Protein AF-A0A959CCE3-F1 (afdb_monomer)

Secondary structure (DSSP, 8-state):
-HHHHHHHHHHTTTTT----EEE--SS--SS--TTTTSTTSEEEEEE-TTSSB-TT---STTEEEEEE-SSSSPEEEEPPTT----TT--GGGGG-TTS----TTEEEE-SHHHHHHHHHHHHHHHHHH-TT--HHHHHHHHHHHPBP-S-GGG-BTTBBTTTBT-B--HHHHHHHHHHHHHTSPPP---SS--TT--S-------PPPS-SEEEEEEEES-HHHHHHHHHHHHHHH---EEEEEEEETTEEEEEEEEEEESSHHHHHHHHHHHHHTT---EEEEGGG--

Mean predicted aligned error: 13.12 Å

Foldseek 3Di:
DLVVQVCQQQPNPLRLHDQAEDEQWFQQAQGGDPVLQRQSYAYEWEDEPQLHFANRGHFYLSHLFYAYAHHPHFDKDFDDPPPPADPPDDDQCSFPVVPDHPDPGIGTDGGSVVRGVVLVVLLVLLCVLPVQHGSVVLSVLQLVQADAGDDPVQDDPCQHRRGGNHYGDSVSSSVVSNVVRVVDADADDPPDPPPPLDDDDDDDDDDDPLAAKWKWQGKHQDVSVVRVVQVVCCVVQVFHWDWQWDDDSNGIIITITTHGHNDPVVNVVVNVVCVVVVTDIDMDRSNVRD

Nearest PDB structures (foldseek):
  1c9n-assembly1_A  TM=9.342E-01  e=6.299E-10  Lederbergia lenta
  4zoq-assembly5_M  TM=7.483E-01  e=1.576E-09  Bacillus licheniformis
  1v6c-assembly2_B  TM=6.953E-01  e=2.229E-07  Pseudoalteromonas sp. AS-11
  6i05-assembly1_A  TM=8.400E-01  e=2.573E-03  Pseudomonas aeruginosa
  2joq-assembly1_A  TM=4.104E-01  e=8.568E-01  Helicobacter pylori

Solvent-accessible surface area (backbone atoms only — not comparable to full-atom values): 15577 Å² total; per-residue (Å²): 109,69,67,58,52,50,45,38,30,49,51,27,73,82,51,32,14,37,78,44,75,30,39,14,39,65,76,48,35,78,53,48,41,80,70,13,59,36,86,74,32,44,7,17,15,22,20,16,75,81,49,35,83,23,83,35,29,14,18,22,86,54,31,35,29,15,26,62,17,32,63,88,45,70,34,81,36,81,43,59,96,82,63,86,56,45,88,92,43,64,79,74,44,20,40,23,94,85,68,62,88,78,55,93,56,44,27,64,39,45,51,10,70,42,8,32,59,55,52,50,52,43,52,51,49,25,36,72,54,22,76,82,58,29,26,65,55,52,52,49,39,47,37,76,36,20,43,82,59,66,60,76,87,59,40,60,98,67,36,15,42,68,36,9,26,10,35,63,36,59,68,54,26,31,53,51,27,39,60,55,40,76,70,48,83,68,62,56,75,70,92,63,81,60,88,74,75,78,76,88,84,87,83,84,89,74,88,77,73,55,56,41,14,16,20,35,56,49,31,27,69,53,69,69,58,49,54,56,49,42,53,53,49,28,71,72,68,74,40,60,68,46,76,45,81,48,74,57,89,87,39,64,32,40,35,38,24,43,41,80,28,89,38,68,67,58,15,45,58,50,33,55,54,41,44,73,71,73,41,68,62,44,68,35,59,32,55,79,70,104

Structure (mmCIF, N/CA/C/O backbone):
data_AF-A0A959CCE3-F1
#
_entry.id   AF-A0A959CCE3-F1
#
loop_
_atom_site.group_PDB
_atom_site.id
_atom_site.type_symbol
_atom_site.label_atom_id
_atom_site.label_alt_id
_atom_site.label_comp_id
_atom_site.label_asym_id
_atom_site.label_entity_id
_atom_site.label_seq_id
_atom_site.pdbx_PDB_ins_code
_atom_site.Cartn_x
_atom_site.Cartn_y
_atom_site.Cartn_z
_atom_site.occupancy
_atom_site.B_iso_or_equiv
_atom_site.auth_seq_id
_atom_site.auth_comp_id
_atom_site.auth_asym_id
_atom_site.auth_atom_id
_atom_site.pdbx_PDB_model_num
ATOM 1 N N . LYS A 1 1 ? -8.455 15.642 -15.447 1.00 71.44 1 LYS A N 1
ATOM 2 C CA . LYS A 1 1 ? -7.570 14.469 -15.192 1.00 71.44 1 LYS A CA 1
ATOM 3 C C . LYS A 1 1 ? -7.274 14.294 -13.699 1.00 71.44 1 LYS A C 1
ATOM 5 O O . LYS A 1 1 ? -7.605 13.235 -13.191 1.00 71.44 1 LYS A O 1
ATOM 10 N N . SER A 1 2 ? -6.758 15.312 -12.993 1.00 88.19 2 SER A N 1
ATOM 11 C CA . SER A 1 2 ? -6.541 15.269 -11.527 1.00 88.19 2 SER A CA 1
ATOM 12 C C . SER A 1 2 ? -7.803 14.886 -10.742 1.00 88.19 2 SER A C 1
ATOM 14 O O . SER A 1 2 ? -7.786 13.939 -9.971 1.00 88.19 2 SER A O 1
ATOM 16 N N . GLU A 1 3 ? -8.940 15.520 -11.042 1.00 90.56 3 GLU A N 1
ATOM 17 C CA . GLU A 1 3 ? -10.221 15.224 -10.377 1.00 90.56 3 GLU A CA 1
ATOM 18 C C . GLU A 1 3 ? -10.658 13.759 -10.504 1.00 90.56 3 GLU A C 1
ATOM 20 O O . GLU A 1 3 ? -11.236 13.199 -9.578 1.00 90.56 3 GLU A O 1
ATOM 25 N N . ALA A 1 4 ? -10.365 13.111 -11.637 1.00 95.00 4 ALA A N 1
ATOM 26 C CA . ALA A 1 4 ? -10.697 11.704 -11.831 1.00 95.00 4 ALA A CA 1
ATOM 27 C C . ALA A 1 4 ? -9.848 10.796 -10.928 1.00 95.00 4 ALA A C 1
ATOM 29 O O . ALA A 1 4 ? -10.385 9.839 -10.372 1.00 95.00 4 ALA A O 1
ATOM 30 N N . ILE A 1 5 ? -8.561 11.122 -10.752 1.00 95.75 5 ILE A N 1
ATOM 31 C CA . ILE A 1 5 ? -7.647 10.409 -9.850 1.00 95.75 5 ILE A CA 1
ATOM 32 C C . ILE A 1 5 ? -8.109 10.590 -8.405 1.00 95.75 5 ILE A C 1
ATOM 34 O O . ILE A 1 5 ? -8.353 9.591 -7.734 1.00 95.75 5 ILE A O 1
ATOM 38 N N . THR A 1 6 ? -8.334 11.829 -7.956 1.00 94.56 6 THR A N 1
ATOM 39 C CA . THR A 1 6 ? -8.849 12.105 -6.604 1.00 94.56 6 THR A CA 1
ATOM 40 C C . THR A 1 6 ? -10.176 11.401 -6.357 1.00 94.56 6 THR A C 1
ATOM 42 O O . THR A 1 6 ? -10.361 10.760 -5.324 1.00 94.56 6 THR A O 1
ATOM 45 N N . ARG A 1 7 ? -11.113 11.450 -7.311 1.00 95.19 7 ARG A N 1
ATOM 46 C CA . ARG A 1 7 ? -12.403 10.768 -7.170 1.00 95.19 7 ARG A CA 1
ATOM 47 C C . ARG A 1 7 ? -12.227 9.256 -7.048 1.00 95.19 7 ARG A C 1
ATOM 49 O O . ARG A 1 7 ? -12.846 8.655 -6.178 1.00 95.19 7 ARG A O 1
ATOM 56 N N . ALA A 1 8 ? -11.385 8.634 -7.870 1.00 96.94 8 ALA A N 1
ATOM 57 C CA . ALA A 1 8 ? -11.113 7.202 -7.761 1.00 96.94 8 ALA A CA 1
ATOM 58 C C . ALA A 1 8 ? -10.454 6.854 -6.413 1.00 96.94 8 ALA A C 1
ATOM 60 O O . ALA A 1 8 ? -10.907 5.932 -5.735 1.00 96.94 8 ALA A O 1
ATOM 61 N N . ALA A 1 9 ? -9.461 7.634 -5.983 1.00 95.50 9 ALA A N 1
ATOM 62 C CA . ALA A 1 9 ? -8.718 7.425 -4.743 1.00 95.50 9 ALA A CA 1
ATOM 63 C C . ALA A 1 9 ? -9.499 7.747 -3.457 1.00 95.50 9 ALA A C 1
ATOM 65 O O . ALA A 1 9 ? -9.079 7.330 -2.385 1.00 95.50 9 ALA A O 1
ATOM 66 N N . THR A 1 10 ? -10.637 8.445 -3.539 1.00 90.38 10 THR A N 1
ATOM 67 C CA . THR A 1 10 ? -11.449 8.811 -2.357 1.00 90.38 10 THR A CA 1
ATOM 68 C C . THR A 1 10 ? -12.859 8.228 -2.358 1.00 90.38 10 THR A C 1
ATOM 70 O O . THR A 1 10 ? -13.451 8.067 -1.296 1.00 90.38 10 THR A O 1
ATOM 73 N N . LYS A 1 11 ? -13.435 7.918 -3.526 1.00 91.81 11 LYS A N 1
ATOM 74 C CA . LYS A 1 11 ? -14.818 7.419 -3.654 1.00 91.81 11 LYS A CA 1
ATOM 75 C C . LYS A 1 11 ? -14.904 5.975 -4.139 1.00 91.81 11 LYS A C 1
ATOM 77 O O . LYS A 1 11 ? -15.925 5.331 -3.910 1.00 91.81 11 LYS A O 1
ATOM 82 N N . GLY A 1 12 ? -13.857 5.450 -4.780 1.00 92.06 12 GLY A N 1
ATOM 83 C CA . GLY A 1 12 ? -13.792 4.040 -5.175 1.00 92.06 12 GLY A CA 1
ATOM 84 C C . GLY A 1 12 ? -13.869 3.092 -3.973 1.00 92.06 12 GLY A C 1
ATOM 85 O O . GLY A 1 12 ? -13.723 3.528 -2.833 1.00 92.06 12 GLY A O 1
ATOM 86 N N . ARG A 1 13 ? -14.101 1.794 -4.210 1.00 94.00 13 ARG A N 1
ATOM 87 C CA . ARG A 1 13 ? -14.186 0.766 -3.147 1.00 94.00 13 ARG A CA 1
ATOM 88 C C . ARG A 1 13 ? -15.119 1.175 -1.987 1.00 94.00 13 ARG A C 1
ATOM 90 O O . ARG A 1 13 ? -14.710 1.153 -0.831 1.00 94.00 13 ARG A O 1
ATOM 97 N N . ASN A 1 14 ? -16.349 1.592 -2.298 1.00 92.06 14 ASN A N 1
ATOM 98 C CA . ASN A 1 14 ? -17.349 2.044 -1.314 1.00 92.06 14 ASN A CA 1
ATOM 99 C C . ASN A 1 14 ? -16.832 3.163 -0.386 1.00 92.06 14 ASN A C 1
ATOM 101 O O . ASN A 1 14 ? -17.043 3.132 0.822 1.00 92.06 14 ASN A O 1
ATOM 105 N N . GLY A 1 15 ? -16.099 4.137 -0.938 1.00 90.19 15 GLY A N 1
ATOM 106 C CA . GLY A 1 15 ? -15.516 5.243 -0.168 1.00 90.19 15 GLY A CA 1
ATOM 107 C C . GLY A 1 15 ? -14.162 4.949 0.489 1.00 90.19 15 GLY A C 1
ATOM 108 O O . GLY A 1 15 ? -13.565 5.865 1.047 1.00 90.19 15 GLY A O 1
ATOM 109 N N . LYS A 1 16 ? -13.629 3.721 0.389 1.00 91.19 16 LYS A N 1
ATOM 110 C CA . LYS A 1 16 ? -12.266 3.390 0.856 1.00 91.19 16 LYS A CA 1
ATOM 111 C C . LYS A 1 16 ? -11.174 3.922 -0.081 1.00 91.19 16 LYS A C 1
ATOM 113 O O . LYS A 1 16 ? -10.017 4.040 0.312 1.00 91.19 16 LYS A O 1
ATOM 118 N N . GLY A 1 17 ? -11.524 4.233 -1.324 1.00 97.25 17 GLY A N 1
ATOM 119 C CA . GLY A 1 17 ? -10.592 4.663 -2.357 1.00 97.25 17 GLY A CA 1
ATOM 120 C C . GLY A 1 17 ? -9.929 3.509 -3.103 1.00 97.25 17 GLY A C 1
ATOM 121 O O . GLY A 1 17 ? -9.536 2.498 -2.514 1.00 97.25 17 GLY A O 1
ATOM 122 N N . CYS A 1 18 ? -9.777 3.665 -4.418 1.00 98.06 18 CYS A N 1
ATOM 123 C CA . CYS A 1 18 ? -8.923 2.803 -5.229 1.00 98.06 18 CYS A CA 1
ATOM 124 C C . CYS A 1 18 ? -7.447 3.108 -4.949 1.00 98.06 18 CYS A C 1
ATOM 126 O O . CYS A 1 18 ? -7.054 4.271 -4.901 1.00 98.06 18 CYS A O 1
ATOM 128 N N . VAL A 1 19 ? -6.623 2.068 -4.817 1.00 98.50 19 VAL A N 1
ATOM 129 C CA . VAL A 1 19 ? -5.163 2.215 -4.758 1.00 98.50 19 VAL A CA 1
ATOM 130 C C . VAL A 1 19 ? -4.656 2.485 -6.174 1.00 98.50 19 VAL A C 1
ATOM 132 O O . VAL A 1 19 ? -4.915 1.693 -7.079 1.00 98.50 19 VAL A O 1
ATOM 135 N N . ILE A 1 20 ? -3.968 3.609 -6.376 1.00 98.38 20 ILE A N 1
ATOM 136 C CA . ILE A 1 20 ? -3.498 4.052 -7.694 1.00 98.38 20 ILE A CA 1
ATOM 137 C C . ILE A 1 20 ? -1.982 4.194 -7.649 1.00 98.38 20 ILE A C 1
ATOM 139 O O . ILE A 1 20 ? -1.441 4.870 -6.774 1.00 98.38 20 ILE A O 1
ATOM 143 N N . LEU A 1 21 ? -1.303 3.572 -8.609 1.00 98.50 21 LEU A N 1
ATOM 144 C CA . LEU A 1 21 ? 0.148 3.589 -8.725 1.00 98.50 21 LEU A CA 1
ATOM 145 C C . LEU A 1 21 ? 0.549 4.139 -10.090 1.00 98.50 21 LEU A C 1
ATOM 147 O O . LEU A 1 21 ? -0.082 3.815 -11.096 1.00 98.50 21 LEU A O 1
ATOM 151 N N . PHE A 1 22 ? 1.619 4.927 -10.124 1.00 98.25 22 PHE A N 1
ATOM 152 C CA . PHE A 1 22 ? 2.273 5.335 -11.365 1.00 98.25 22 PHE A CA 1
ATOM 153 C C . PHE A 1 22 ? 3.787 5.230 -11.218 1.00 98.25 22 PHE A C 1
ATOM 155 O O . PHE A 1 22 ? 4.355 5.603 -10.192 1.00 98.25 22 PHE A O 1
ATOM 162 N N . ALA A 1 23 ? 4.433 4.759 -12.282 1.00 98.25 23 ALA A N 1
ATOM 163 C CA . ALA A 1 23 ? 5.880 4.808 -12.437 1.00 98.25 23 ALA A CA 1
ATOM 164 C C . ALA A 1 23 ? 6.364 6.265 -12.412 1.00 98.25 23 ALA A C 1
ATOM 166 O O . ALA A 1 23 ? 5.656 7.134 -12.918 1.00 98.25 23 ALA A O 1
ATOM 167 N N . THR A 1 24 ? 7.544 6.551 -11.860 1.00 98.19 24 THR A N 1
ATOM 168 C CA . THR A 1 24 ? 8.060 7.932 -11.768 1.00 98.19 24 THR A CA 1
ATOM 169 C C . THR A 1 24 ? 8.561 8.477 -13.109 1.00 98.19 24 THR A C 1
ATOM 171 O O . THR A 1 24 ? 8.330 9.652 -13.403 1.00 98.19 24 THR A O 1
ATOM 174 N N . GLY A 1 25 ? 9.168 7.631 -13.946 1.00 97.56 25 GLY A N 1
ATOM 175 C CA . GLY A 1 25 ? 9.793 7.991 -15.229 1.00 97.56 25 GLY A CA 1
ATOM 176 C C . GLY A 1 25 ? 11.141 7.284 -15.424 1.00 97.56 25 GLY A C 1
ATOM 177 O O . GLY A 1 25 ? 11.639 6.669 -14.480 1.00 97.56 25 GLY A O 1
ATOM 178 N N . ASN A 1 26 ? 11.702 7.322 -16.638 1.00 96.62 26 ASN A N 1
ATOM 179 C CA . ASN A 1 26 ? 12.914 6.567 -17.011 1.00 96.62 26 ASN A CA 1
ATOM 180 C C . ASN A 1 26 ? 14.013 7.456 -17.636 1.00 96.62 26 ASN A C 1
ATOM 182 O O . ASN A 1 26 ? 14.793 6.975 -18.456 1.00 96.62 26 ASN A O 1
ATOM 186 N N . ASP A 1 27 ? 14.052 8.737 -17.272 1.00 97.19 27 ASP A N 1
ATOM 187 C CA . ASP A 1 27 ? 14.873 9.770 -17.913 1.00 97.19 27 ASP A CA 1
ATOM 188 C C . ASP A 1 27 ? 15.963 10.348 -16.984 1.00 97.19 27 ASP A C 1
ATOM 190 O O . ASP A 1 27 ? 16.637 11.306 -17.349 1.00 97.19 27 ASP A O 1
ATOM 194 N N . ASP A 1 28 ? 16.132 9.794 -15.774 1.00 96.69 28 ASP A N 1
ATOM 195 C CA . ASP A 1 28 ? 17.029 10.303 -14.713 1.00 96.69 28 ASP A CA 1
ATOM 196 C C . ASP A 1 28 ? 16.755 11.763 -14.288 1.00 96.69 28 ASP A C 1
ATOM 198 O O . ASP A 1 28 ? 17.619 12.459 -13.744 1.00 96.69 28 ASP A O 1
ATOM 202 N N . PHE A 1 29 ? 15.533 12.251 -14.513 1.00 97.56 29 PHE A N 1
ATOM 203 C CA . PHE A 1 29 ? 15.154 13.609 -14.128 1.00 97.56 29 PHE A CA 1
ATOM 204 C C . PHE A 1 29 ? 14.927 13.747 -12.624 1.00 97.56 29 PHE A C 1
ATOM 206 O O . PHE A 1 29 ? 14.520 12.808 -11.938 1.00 97.56 29 PHE A O 1
ATOM 213 N N . ASP A 1 30 ? 15.133 14.960 -12.117 1.00 96.38 30 ASP A N 1
ATOM 214 C CA . ASP A 1 30 ? 14.862 15.370 -10.737 1.00 96.38 30 ASP A CA 1
ATOM 215 C C . ASP A 1 30 ? 13.396 15.760 -10.476 1.00 96.38 30 ASP A C 1
ATOM 217 O O . ASP A 1 30 ? 13.069 16.337 -9.437 1.00 96.38 30 ASP A O 1
ATOM 221 N N . PHE A 1 31 ? 12.508 15.385 -11.400 1.00 95.06 31 PHE A N 1
ATOM 222 C CA . PHE A 1 31 ? 11.063 15.471 -11.265 1.00 95.06 31 PHE A CA 1
ATOM 223 C C . PHE A 1 31 ? 10.378 14.207 -11.798 1.00 95.06 31 PHE A C 1
ATOM 225 O O . PHE A 1 31 ? 10.841 13.540 -12.729 1.00 95.06 31 PHE A O 1
ATOM 232 N N . VAL A 1 32 ? 9.216 13.894 -11.227 1.00 96.44 32 VAL A N 1
ATOM 233 C CA . VAL A 1 32 ? 8.365 12.781 -11.669 1.00 96.44 32 VAL A CA 1
ATOM 234 C C . VAL A 1 32 ? 7.332 13.259 -12.694 1.00 96.44 32 VAL A C 1
ATOM 236 O O . VAL A 1 32 ? 7.015 14.447 -12.776 1.00 96.44 32 VAL A O 1
ATOM 239 N N . ASN A 1 33 ? 6.765 12.343 -13.479 1.00 93.19 33 ASN A N 1
ATOM 240 C CA . ASN A 1 33 ? 5.694 12.709 -14.411 1.00 93.19 33 ASN A CA 1
ATOM 241 C C . ASN A 1 33 ? 4.419 13.192 -13.690 1.00 93.19 33 ASN A C 1
ATOM 243 O O . ASN A 1 33 ? 4.159 12.862 -12.533 1.00 93.19 33 ASN A O 1
ATOM 247 N N . PHE A 1 34 ? 3.572 13.912 -14.430 1.00 93.06 34 PHE A N 1
ATOM 248 C CA . PHE A 1 34 ? 2.346 14.531 -13.916 1.00 93.06 34 PHE A CA 1
ATOM 249 C C . PHE A 1 34 ? 1.409 13.571 -13.158 1.00 93.06 34 PHE A C 1
ATOM 251 O O . PHE A 1 34 ? 0.761 13.988 -12.201 1.00 93.06 34 PHE A O 1
ATOM 258 N N . TYR A 1 35 ? 1.316 12.299 -13.560 1.00 95.38 35 TYR A N 1
ATOM 259 C CA . TYR A 1 35 ? 0.445 11.336 -12.880 1.00 95.38 35 TYR A CA 1
ATOM 260 C C . TYR A 1 35 ? 1.047 10.866 -11.554 1.00 95.38 35 TYR A C 1
ATOM 262 O O . TYR A 1 35 ? 0.341 10.809 -10.550 1.00 95.38 35 TYR A O 1
ATOM 270 N N . ALA A 1 36 ? 2.352 10.584 -11.537 1.00 96.44 36 ALA A N 1
ATOM 271 C CA . ALA A 1 36 ? 3.084 10.227 -10.324 1.00 96.44 36 ALA A CA 1
ATOM 272 C C . ALA A 1 36 ? 3.164 11.388 -9.317 1.00 96.44 36 ALA A C 1
ATOM 274 O O . ALA A 1 36 ? 3.224 11.145 -8.117 1.00 96.44 36 ALA A O 1
ATOM 275 N N . ALA A 1 37 ? 3.107 12.640 -9.783 1.00 96.44 37 ALA A N 1
ATOM 276 C CA . ALA A 1 37 ? 3.136 13.817 -8.916 1.00 96.44 37 ALA A CA 1
ATOM 277 C C . ALA A 1 37 ? 1.848 14.034 -8.097 1.00 96.44 37 ALA A C 1
ATOM 279 O O . ALA A 1 37 ? 1.807 14.877 -7.200 1.00 96.44 37 ALA A O 1
ATOM 280 N N . HIS A 1 38 ? 0.774 13.305 -8.406 1.00 96.94 38 HIS A N 1
ATOM 281 C CA . HIS A 1 38 ? -0.508 13.473 -7.737 1.00 96.94 38 HIS A CA 1
ATOM 282 C C . HIS A 1 38 ? -0.464 12.941 -6.286 1.00 96.94 38 HIS A C 1
ATOM 284 O O . HIS A 1 38 ? -0.035 11.808 -6.068 1.00 96.94 38 HIS A O 1
ATOM 290 N N . PRO A 1 39 ? -0.962 13.682 -5.276 1.00 94.62 39 PRO A N 1
ATOM 291 C CA . PRO A 1 39 ? -0.824 13.301 -3.862 1.00 94.62 39 PRO A CA 1
ATOM 292 C C . PRO A 1 39 ? -1.493 11.963 -3.511 1.00 94.62 39 PRO A C 1
ATOM 294 O O . PRO A 1 39 ? -0.964 11.199 -2.699 1.00 94.62 39 PRO A O 1
ATOM 297 N N . ASP A 1 40 ? -2.612 11.647 -4.166 1.00 95.94 40 ASP A N 1
ATOM 298 C CA . ASP A 1 40 ? -3.345 10.386 -3.980 1.00 95.94 40 ASP A CA 1
ATOM 299 C C . ASP A 1 40 ? -2.718 9.173 -4.704 1.00 95.94 40 ASP A C 1
ATOM 301 O O . ASP A 1 40 ? -3.229 8.059 -4.609 1.00 95.94 40 ASP A O 1
ATOM 305 N N . VAL A 1 41 ? -1.622 9.370 -5.445 1.00 97.88 41 VAL A N 1
ATOM 306 C CA . VAL A 1 41 ? -0.930 8.310 -6.191 1.00 97.88 41 VAL A CA 1
ATOM 307 C C . VAL A 1 41 ? 0.281 7.809 -5.410 1.00 97.88 41 VAL A C 1
ATOM 309 O O . VAL A 1 41 ? 0.986 8.566 -4.738 1.00 97.88 41 VAL A O 1
ATOM 312 N N . ILE A 1 42 ? 0.540 6.508 -5.491 1.00 98.75 42 ILE A N 1
ATOM 313 C CA . ILE A 1 42 ? 1.794 5.900 -5.051 1.00 98.75 42 ILE A CA 1
ATOM 314 C C . ILE A 1 42 ? 2.773 5.998 -6.224 1.00 98.75 42 ILE A C 1
ATOM 316 O O . ILE A 1 42 ? 2.676 5.236 -7.188 1.00 98.75 42 ILE A O 1
ATOM 320 N N . ALA A 1 43 ? 3.688 6.965 -6.165 1.00 98.62 43 ALA A N 1
ATOM 321 C CA . ALA A 1 43 ? 4.749 7.104 -7.155 1.00 98.62 43 ALA A CA 1
ATOM 322 C C . ALA A 1 43 ? 5.832 6.045 -6.910 1.00 98.62 43 ALA A C 1
ATOM 324 O O . ALA A 1 43 ? 6.438 6.017 -5.834 1.00 98.62 43 ALA A O 1
ATOM 325 N N . VAL A 1 44 ? 6.060 5.181 -7.899 1.00 98.81 44 VAL A N 1
ATOM 326 C CA . VAL A 1 44 ? 6.974 4.039 -7.798 1.00 98.81 44 VAL A CA 1
ATOM 327 C C . VAL A 1 44 ? 8.227 4.285 -8.633 1.00 98.81 44 VAL A C 1
ATOM 329 O O . VAL A 1 44 ? 8.154 4.369 -9.862 1.00 98.81 44 VAL A O 1
ATOM 332 N N . GLY A 1 45 ? 9.372 4.393 -7.960 1.00 98.38 45 GLY A N 1
ATOM 333 C CA . GLY A 1 45 ? 10.687 4.417 -8.604 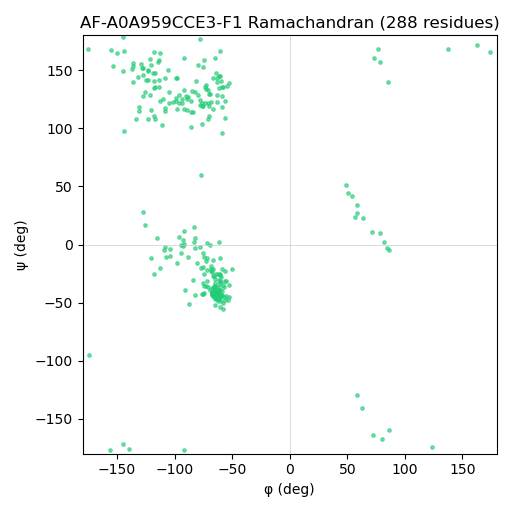1.00 98.38 45 GLY A CA 1
ATOM 334 C C . GLY A 1 45 ? 11.312 3.022 -8.713 1.00 98.38 45 GLY A C 1
ATOM 335 O O . GLY A 1 45 ? 10.710 2.020 -8.314 1.00 98.38 45 GLY A O 1
ATOM 336 N N . ALA A 1 46 ? 12.538 2.959 -9.231 1.00 98.00 46 ALA A N 1
ATOM 337 C CA . ALA A 1 46 ? 13.259 1.709 -9.460 1.00 98.00 46 ALA A CA 1
ATOM 338 C C . ALA A 1 46 ? 14.555 1.615 -8.644 1.00 98.00 46 ALA A C 1
ATOM 340 O O . ALA A 1 46 ? 15.315 2.579 -8.537 1.00 98.00 46 ALA A O 1
ATOM 341 N N . SER A 1 47 ? 14.827 0.419 -8.123 1.00 97.19 47 SER A N 1
ATOM 342 C CA . SER A 1 47 ? 16.139 0.022 -7.604 1.00 97.19 47 SER A CA 1
ATOM 343 C C . SER A 1 47 ? 16.731 -1.097 -8.457 1.00 97.19 47 SER A C 1
ATOM 345 O O . SER A 1 47 ? 16.007 -1.833 -9.132 1.00 97.19 47 SER A O 1
ATOM 347 N N . THR A 1 48 ? 18.050 -1.234 -8.423 1.00 94.94 48 THR A N 1
ATOM 348 C CA . THR A 1 48 ? 18.762 -2.371 -9.017 1.00 94.94 48 THR A CA 1
ATOM 349 C C . THR A 1 48 ? 18.655 -3.608 -8.117 1.00 94.94 48 THR A C 1
ATOM 351 O O . THR A 1 48 ? 18.096 -3.539 -7.016 1.00 94.94 48 THR A O 1
ATOM 354 N N . SER A 1 49 ? 19.207 -4.744 -8.554 1.00 91.31 49 SER A N 1
ATOM 355 C CA . SER A 1 49 ? 19.247 -5.961 -7.732 1.00 91.31 49 SER A CA 1
ATOM 356 C C . SER A 1 49 ? 20.289 -5.902 -6.604 1.00 91.31 49 SER A C 1
ATOM 358 O O . SER A 1 49 ? 20.244 -6.703 -5.677 1.00 91.31 49 SER A O 1
ATOM 360 N N . GLN A 1 50 ? 21.168 -4.897 -6.637 1.00 92.81 50 GLN A N 1
ATOM 361 C CA . GLN A 1 50 ? 22.139 -4.573 -5.588 1.00 92.81 50 GLN A CA 1
ATOM 362 C C . GLN A 1 50 ? 21.624 -3.559 -4.560 1.00 92.81 50 GLN A C 1
ATOM 364 O O . GLN A 1 50 ? 22.416 -3.028 -3.786 1.00 92.81 50 GLN A O 1
ATOM 369 N N . ASP A 1 51 ? 20.325 -3.247 -4.557 1.00 94.44 51 ASP A N 1
ATOM 370 C CA . ASP A 1 51 ? 19.757 -2.222 -3.673 1.00 94.44 51 ASP A CA 1
ATOM 371 C C . ASP A 1 51 ? 20.382 -0.832 -3.866 1.00 94.44 51 ASP A C 1
ATOM 373 O O . ASP A 1 51 ? 20.497 -0.026 -2.941 1.00 94.44 51 ASP A O 1
ATOM 377 N N . THR A 1 52 ? 20.751 -0.525 -5.110 1.00 94.88 52 THR A N 1
ATOM 378 C CA . THR A 1 52 ? 21.257 0.790 -5.507 1.00 94.88 52 THR A CA 1
ATOM 379 C C . THR A 1 52 ? 20.283 1.502 -6.437 1.00 94.88 52 THR A C 1
ATOM 381 O O . THR A 1 52 ? 19.337 0.916 -6.973 1.00 94.88 52 THR A O 1
ATOM 384 N N . TYR A 1 53 ? 20.492 2.805 -6.607 1.00 95.81 53 TYR A N 1
ATOM 385 C CA . TYR A 1 53 ? 19.717 3.633 -7.520 1.00 95.81 53 TYR A CA 1
ATOM 386 C C . TYR A 1 53 ? 19.810 3.116 -8.958 1.00 95.81 53 TYR A C 1
ATOM 388 O O . TYR A 1 53 ? 20.904 2.949 -9.498 1.00 95.81 53 TYR A O 1
ATOM 396 N N . ALA A 1 54 ? 18.658 2.904 -9.595 1.00 96.12 54 ALA A N 1
ATOM 397 C CA . ALA A 1 54 ? 18.615 2.635 -11.022 1.00 96.12 54 ALA A CA 1
ATOM 398 C C . ALA A 1 54 ? 18.855 3.945 -11.786 1.00 96.12 54 ALA A C 1
ATOM 400 O O . ALA A 1 54 ? 18.069 4.880 -11.659 1.00 96.12 54 ALA A O 1
ATOM 401 N N . SER A 1 55 ? 19.915 4.001 -12.597 1.00 95.19 55 SER A N 1
ATOM 402 C CA . SER A 1 55 ? 20.404 5.231 -13.246 1.00 95.19 55 SER A CA 1
ATOM 403 C C . SER A 1 55 ? 19.419 5.919 -14.193 1.00 95.19 55 SER A C 1
ATOM 405 O O . SER A 1 55 ? 19.678 7.038 -14.604 1.00 95.19 55 SER A O 1
ATOM 407 N N . TYR A 1 56 ? 18.316 5.264 -14.552 1.00 95.31 56 TYR A N 1
ATOM 408 C CA . TYR A 1 56 ? 17.244 5.837 -15.363 1.00 95.31 56 TYR A CA 1
ATOM 409 C C . TYR A 1 56 ? 16.060 6.343 -14.524 1.00 95.31 56 TYR A C 1
ATOM 411 O O . TYR A 1 56 ? 15.209 7.048 -15.047 1.00 95.31 56 TYR A O 1
ATOM 419 N N . SER A 1 57 ? 15.923 5.956 -13.253 1.00 97.81 57 SER A N 1
ATOM 420 C CA . SER A 1 57 ? 14.704 6.222 -12.479 1.00 97.81 57 SER A CA 1
ATOM 421 C C . SER A 1 57 ? 14.547 7.713 -12.207 1.00 97.81 57 SER A C 1
ATOM 423 O O . SER A 1 57 ? 15.383 8.288 -11.528 1.00 97.81 57 SER A O 1
ATOM 425 N N . ASN A 1 58 ? 13.439 8.337 -12.607 1.00 98.38 58 ASN A N 1
ATOM 426 C CA . ASN A 1 58 ? 13.187 9.713 -12.167 1.00 98.38 58 ASN A CA 1
ATOM 427 C C . ASN A 1 58 ? 13.075 9.775 -10.633 1.00 98.38 58 ASN A C 1
ATOM 429 O O . ASN A 1 58 ? 12.532 8.857 -10.000 1.00 98.38 58 ASN A O 1
ATOM 433 N N . ARG A 1 59 ? 13.563 10.875 -10.056 1.00 97.62 59 ARG A N 1
ATOM 434 C CA . ARG A 1 59 ? 13.667 11.142 -8.613 1.00 97.62 59 ARG A CA 1
ATOM 435 C C . ARG A 1 59 ? 12.891 12.405 -8.235 1.00 97.62 59 ARG A C 1
ATOM 437 O O . ARG A 1 59 ? 12.592 13.231 -9.087 1.00 97.62 59 ARG A O 1
ATOM 444 N N . GLY A 1 60 ? 12.537 12.551 -6.962 1.00 96.62 60 GLY A N 1
ATOM 445 C CA . GLY A 1 60 ? 11.772 13.699 -6.469 1.00 96.62 60 GLY A CA 1
ATOM 446 C C . GLY A 1 60 ? 11.130 13.450 -5.108 1.00 96.62 60 GLY A C 1
ATOM 447 O O . GLY A 1 60 ? 11.128 12.331 -4.592 1.00 96.62 60 GLY A O 1
ATOM 448 N N . ARG A 1 61 ? 10.552 14.495 -4.510 1.00 96.81 61 ARG A N 1
ATOM 449 C CA . ARG A 1 61 ? 9.862 14.385 -3.208 1.00 96.81 61 ARG A CA 1
ATOM 450 C C . ARG A 1 61 ? 8.595 13.525 -3.283 1.00 96.81 61 ARG A C 1
ATOM 452 O O . ARG A 1 61 ? 8.120 13.026 -2.271 1.00 96.81 61 ARG A O 1
ATOM 459 N N . GLU A 1 62 ? 8.041 13.369 -4.480 1.00 97.75 62 GLU A N 1
ATOM 460 C CA . GLU A 1 62 ? 6.805 12.640 -4.741 1.00 97.75 62 GLU A CA 1
ATOM 461 C C . GLU A 1 62 ? 7.007 11.119 -4.717 1.00 97.75 62 GLU A C 1
ATOM 463 O O . GLU A 1 62 ? 6.037 10.392 -4.505 1.00 97.75 62 GLU A O 1
ATOM 468 N N . VAL A 1 63 ? 8.247 10.629 -4.885 1.00 98.50 63 VAL A N 1
ATOM 469 C CA . VAL A 1 63 ? 8.574 9.192 -4.863 1.00 98.50 63 VAL A CA 1
ATOM 470 C C . VAL A 1 63 ? 8.150 8.593 -3.522 1.00 98.50 63 VAL A C 1
ATOM 472 O O . VAL A 1 63 ? 8.642 8.994 -2.469 1.00 98.50 63 VAL A O 1
ATOM 475 N N . ALA A 1 64 ? 7.230 7.628 -3.543 1.00 98.56 64 ALA A N 1
ATOM 476 C CA . ALA A 1 64 ? 6.715 7.008 -2.327 1.00 98.56 64 ALA A CA 1
ATOM 477 C C . ALA A 1 64 ? 7.590 5.826 -1.898 1.00 98.56 64 ALA A C 1
ATOM 479 O O . ALA A 1 64 ? 8.027 5.761 -0.755 1.00 98.56 64 ALA A O 1
ATOM 480 N N . VAL A 1 65 ? 7.866 4.907 -2.816 1.00 98.81 65 VAL A N 1
ATOM 481 C CA . VAL A 1 65 ? 8.713 3.728 -2.598 1.00 98.81 65 VAL A CA 1
ATOM 482 C C . VAL A 1 65 ? 9.397 3.360 -3.909 1.00 98.81 65 VAL A C 1
ATOM 484 O O . VAL A 1 65 ? 8.971 3.786 -4.987 1.00 98.81 65 VAL A O 1
ATOM 487 N N . VAL A 1 66 ? 10.428 2.529 -3.826 1.00 98.62 66 VAL A N 1
ATOM 488 C CA . VAL A 1 66 ? 11.021 1.869 -4.992 1.00 98.62 66 VAL A CA 1
ATOM 489 C C . VAL A 1 66 ? 10.795 0.365 -4.939 1.00 98.62 66 VAL A C 1
ATOM 491 O O . VAL A 1 66 ? 10.544 -0.210 -3.879 1.00 98.62 66 VAL A O 1
ATOM 494 N N . ALA A 1 67 ? 10.881 -0.288 -6.090 1.00 98.12 67 ALA A N 1
ATOM 495 C CA . ALA A 1 67 ? 10.936 -1.742 -6.167 1.00 98.12 67 ALA A CA 1
ATOM 496 C C . ALA A 1 67 ? 12.004 -2.186 -7.177 1.00 98.12 67 ALA A C 1
ATOM 498 O O . ALA A 1 67 ? 12.320 -1.410 -8.090 1.00 98.12 67 ALA A O 1
ATOM 499 N N . PRO A 1 68 ? 12.534 -3.416 -7.042 1.00 96.12 68 PRO A N 1
ATOM 500 C CA . PRO A 1 68 ? 13.514 -3.953 -7.977 1.00 96.12 68 PRO A CA 1
ATOM 501 C C . PRO A 1 68 ? 13.046 -3.874 -9.434 1.00 96.12 68 PRO A C 1
ATOM 503 O O . PRO A 1 68 ? 11.885 -4.127 -9.747 1.00 96.12 68 PRO A O 1
ATOM 506 N N . SER A 1 69 ? 13.970 -3.512 -10.314 1.00 95.19 69 SER A N 1
ATOM 507 C CA . SER A 1 69 ? 13.817 -3.445 -11.768 1.00 95.19 69 SER A CA 1
ATOM 508 C C . SER A 1 69 ? 15.146 -3.851 -12.416 1.00 95.19 69 SER A C 1
ATOM 510 O O . SER A 1 69 ? 16.062 -4.314 -11.738 1.00 95.19 69 SER A O 1
ATOM 512 N N . ASN A 1 70 ? 15.273 -3.689 -13.733 1.00 89.88 70 ASN A N 1
ATOM 513 C CA . ASN A 1 70 ? 16.534 -3.907 -14.423 1.00 89.88 70 ASN A CA 1
ATOM 514 C C . ASN A 1 70 ? 17.619 -2.913 -13.972 1.00 89.88 70 ASN A C 1
ATOM 51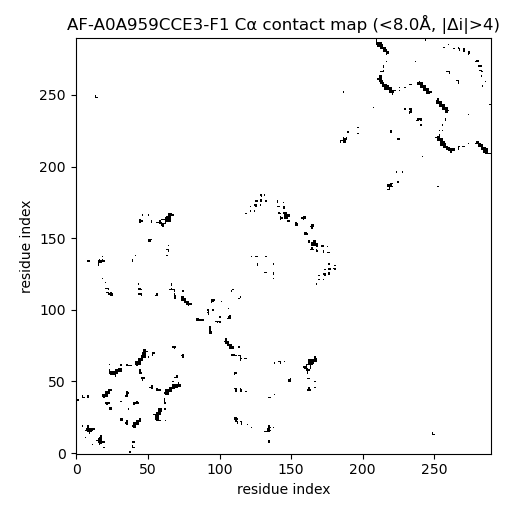6 O O . ASN A 1 70 ? 17.354 -1.740 -13.709 1.00 89.88 70 ASN A O 1
ATOM 520 N N . GLY A 1 71 ? 18.863 -3.364 -13.984 1.00 85.69 71 GLY A N 1
ATOM 521 C CA . GLY A 1 71 ? 20.037 -2.538 -13.733 1.00 85.69 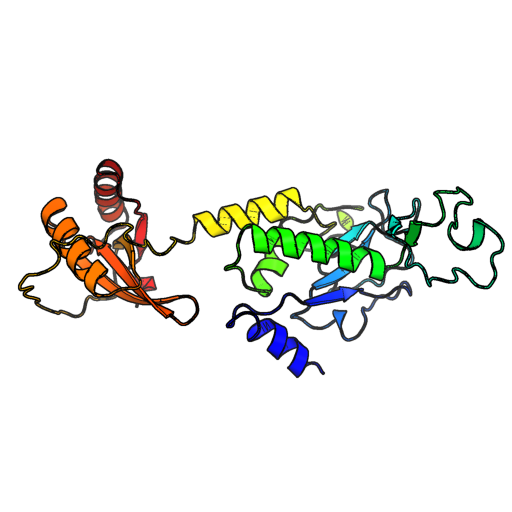71 GLY A CA 1
ATOM 522 C C . GLY A 1 71 ? 21.271 -3.381 -13.977 1.00 85.69 71 GLY A C 1
ATOM 523 O O . GLY A 1 71 ? 21.676 -3.568 -15.119 1.00 85.69 71 GLY A O 1
ATOM 524 N N . ASP A 1 72 ? 21.796 -3.948 -12.901 1.00 82.56 72 ASP A N 1
ATOM 525 C CA . ASP A 1 72 ? 22.832 -4.973 -12.933 1.00 82.56 72 ASP A CA 1
ATOM 526 C C . ASP A 1 72 ? 22.280 -6.346 -13.355 1.00 82.56 72 ASP A C 1
ATOM 528 O O . ASP A 1 72 ? 22.865 -6.998 -14.216 1.00 82.56 72 ASP A O 1
ATOM 532 N N . TRP A 1 73 ? 21.114 -6.740 -12.832 1.00 83.38 73 TRP A N 1
ATOM 533 C CA . TRP A 1 73 ? 20.368 -7.917 -13.283 1.00 83.38 73 TRP A CA 1
ATOM 534 C C . TRP A 1 73 ? 18.984 -7.529 -13.823 1.00 83.38 73 TRP A C 1
ATOM 536 O O . TRP A 1 73 ? 18.397 -6.543 -13.370 1.00 83.38 73 TRP A O 1
ATOM 546 N N . PRO A 1 74 ? 18.448 -8.257 -14.818 1.00 79.50 74 PRO A N 1
ATOM 547 C CA . PRO A 1 74 ? 17.113 -8.015 -15.358 1.00 79.50 74 PRO A CA 1
ATOM 548 C C . PRO A 1 74 ? 16.014 -8.608 -14.463 1.00 79.50 74 PRO A C 1
ATOM 550 O O . PRO A 1 74 ? 16.219 -9.622 -13.798 1.00 79.50 74 PRO A O 1
ATOM 553 N N . ILE A 1 75 ? 14.802 -8.046 -14.537 1.00 86.75 75 ILE A N 1
ATOM 554 C CA . ILE A 1 75 ? 13.591 -8.759 -14.114 1.00 86.75 75 ILE A CA 1
ATOM 555 C C . ILE A 1 75 ? 13.110 -9.625 -15.278 1.00 86.75 75 ILE A C 1
ATOM 557 O O . ILE A 1 75 ? 13.002 -9.160 -16.417 1.00 86.75 75 ILE A O 1
ATOM 561 N N . LEU A 1 76 ? 12.805 -10.886 -14.983 1.00 87.38 76 LEU A N 1
ATOM 562 C CA . LEU A 1 76 ? 12.192 -11.809 -15.931 1.00 87.38 76 LEU A CA 1
ATOM 563 C C . LEU A 1 76 ? 10.674 -11.695 -15.841 1.00 87.38 76 LEU A C 1
ATOM 565 O O . LEU A 1 76 ? 10.094 -11.849 -14.769 1.00 87.38 76 LEU A O 1
ATOM 569 N N . ALA A 1 77 ? 10.033 -11.441 -16.976 1.00 88.62 77 ALA A N 1
ATOM 570 C CA . ALA A 1 77 ? 8.584 -11.373 -17.082 1.00 88.62 77 ALA A CA 1
ATOM 571 C C . ALA A 1 77 ? 8.078 -12.365 -18.126 1.00 88.62 77 ALA A C 1
ATOM 573 O O . ALA A 1 77 ? 8.767 -12.656 -19.108 1.00 88.62 77 ALA A O 1
ATOM 574 N N . ALA A 1 78 ? 6.855 -12.857 -17.925 1.00 90.00 78 ALA A N 1
ATOM 575 C CA . ALA A 1 78 ? 6.158 -13.626 -18.943 1.00 90.00 78 ALA A CA 1
ATOM 576 C C . ALA A 1 78 ? 6.012 -12.783 -20.218 1.00 90.00 78 ALA A C 1
ATOM 578 O O . ALA A 1 78 ? 5.670 -11.597 -20.174 1.00 90.00 78 ALA A O 1
ATOM 579 N N . ARG A 1 79 ? 6.289 -13.404 -21.360 1.00 88.62 79 ARG A N 1
ATOM 580 C CA . ARG A 1 79 ? 6.181 -12.789 -22.676 1.00 88.62 79 ARG A CA 1
ATOM 581 C C . ARG A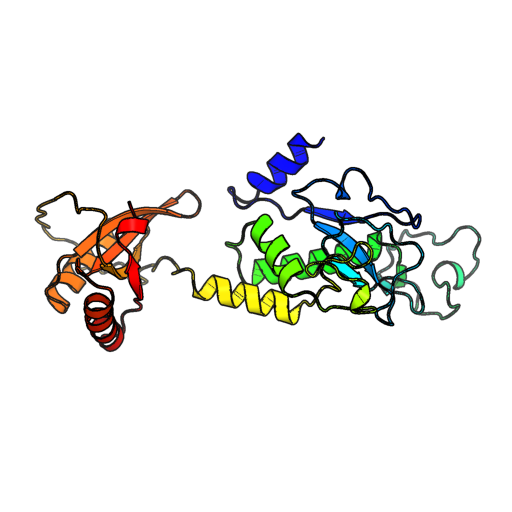 1 79 ? 4.792 -13.063 -23.244 1.00 88.62 79 ARG A C 1
ATOM 583 O O . ARG A 1 79 ? 4.321 -14.198 -23.230 1.00 88.62 79 ARG A O 1
ATOM 590 N N . ALA A 1 80 ? 4.148 -12.028 -23.774 1.00 87.94 80 ALA A N 1
ATOM 591 C CA . ALA A 1 80 ? 2.927 -12.211 -24.548 1.00 87.94 80 ALA A CA 1
ATOM 592 C C . ALA A 1 80 ? 3.243 -12.952 -25.856 1.00 87.94 80 ALA A C 1
ATOM 594 O O . ALA A 1 80 ? 4.280 -12.708 -26.473 1.00 87.94 80 ALA A O 1
ATOM 595 N N . SER A 1 81 ? 2.348 -13.829 -26.314 1.00 88.06 81 SER A N 1
ATOM 596 C CA . SER A 1 81 ? 2.579 -14.626 -27.530 1.00 88.06 81 SER A CA 1
ATOM 597 C C . SER A 1 81 ? 2.803 -13.769 -28.783 1.00 88.06 81 SER A C 1
ATOM 599 O O . SER A 1 81 ? 3.522 -14.190 -29.685 1.00 88.06 81 SER A O 1
ATOM 601 N N . TRP A 1 82 ? 2.237 -12.560 -28.806 1.00 88.00 82 TRP A N 1
ATOM 602 C CA . TRP A 1 82 ? 2.366 -11.576 -29.884 1.00 88.00 82 TRP A CA 1
ATOM 603 C C . TRP A 1 82 ? 3.517 -10.573 -29.694 1.00 88.00 82 TRP A C 1
ATOM 605 O O . TRP A 1 82 ? 3.639 -9.643 -30.483 1.00 88.00 82 TRP A O 1
ATOM 615 N N . ASP A 1 83 ? 4.338 -10.696 -28.645 1.00 87.44 83 ASP A N 1
ATOM 616 C CA . ASP A 1 83 ? 5.462 -9.780 -28.442 1.00 87.44 83 ASP A CA 1
ATOM 617 C C . ASP A 1 83 ? 6.553 -10.044 -29.479 1.00 87.44 83 ASP A C 1
ATOM 619 O O . ASP A 1 83 ? 7.267 -11.052 -29.427 1.00 87.44 83 ASP A O 1
ATOM 623 N N . GLU A 1 84 ? 6.692 -9.122 -30.422 1.00 84.69 84 GLU A N 1
ATOM 624 C CA . GLU A 1 84 ? 7.682 -9.235 -31.478 1.00 84.69 84 GLU A CA 1
ATOM 625 C C . GLU A 1 84 ? 9.113 -9.092 -30.955 1.00 84.69 84 GLU A C 1
ATOM 627 O O . GLU A 1 84 ? 10.007 -9.581 -31.628 1.00 84.69 84 GLU A O 1
ATOM 632 N N . GLY A 1 85 ? 9.353 -8.533 -29.764 1.00 82.44 85 GLY A N 1
ATOM 633 C CA . GLY A 1 85 ? 10.688 -8.293 -29.205 1.00 82.44 85 GLY A CA 1
ATOM 634 C C . GLY A 1 85 ? 11.364 -7.031 -29.757 1.00 82.44 85 GLY A C 1
ATOM 635 O O . GLY A 1 85 ? 10.729 -6.188 -30.387 1.00 82.44 85 GLY A O 1
ATOM 636 N N . ILE A 1 86 ? 12.663 -6.870 -29.505 1.00 81.44 86 ILE A N 1
ATOM 637 C CA . ILE A 1 86 ? 13.425 -5.666 -29.862 1.00 81.44 86 ILE A CA 1
ATOM 638 C C . ILE A 1 86 ? 13.769 -5.661 -31.359 1.00 81.44 86 ILE A C 1
ATOM 640 O O . ILE A 1 86 ? 14.451 -6.550 -31.855 1.00 81.44 86 ILE A O 1
ATOM 644 N N . SER A 1 87 ? 13.308 -4.651 -32.102 1.00 82.19 87 SER A N 1
ATOM 645 C CA . SER A 1 87 ? 13.357 -4.653 -33.576 1.00 82.19 87 SER A CA 1
ATOM 646 C C . SER A 1 87 ? 14.765 -4.663 -34.183 1.00 82.19 87 SER A C 1
ATOM 648 O O . SER A 1 87 ? 14.929 -5.145 -35.300 1.00 82.19 87 SER A O 1
ATOM 650 N N . TRP A 1 88 ? 15.773 -4.160 -33.468 1.00 80.88 88 TRP A N 1
ATOM 651 C CA . TRP A 1 88 ? 17.170 -4.121 -33.919 1.00 80.88 88 TRP A CA 1
ATOM 652 C C . TRP A 1 88 ? 18.017 -5.313 -33.441 1.00 80.88 88 TRP A C 1
ATOM 654 O O . TRP A 1 88 ? 19.199 -5.389 -33.769 1.00 80.88 88 TRP A O 1
ATOM 664 N N . GLU A 1 89 ? 17.440 -6.243 -32.680 1.00 81.00 89 GLU A N 1
ATOM 665 C CA . GLU A 1 89 ? 18.094 -7.482 -32.247 1.00 81.00 89 GLU A CA 1
ATOM 666 C C . GLU A 1 89 ? 17.543 -8.679 -33.043 1.00 81.00 89 GLU A C 1
ATOM 668 O O . GLU A 1 89 ? 16.395 -8.684 -33.494 1.00 81.00 89 GLU A O 1
ATOM 673 N N . THR A 1 90 ? 18.366 -9.710 -33.254 1.00 79.75 90 THR A N 1
ATOM 674 C CA . THR A 1 90 ? 18.004 -10.893 -34.057 1.00 79.75 90 THR A CA 1
ATOM 675 C C . THR A 1 90 ? 18.088 -12.183 -33.240 1.00 79.75 90 THR A C 1
ATOM 677 O O . THR A 1 90 ? 18.815 -12.268 -32.251 1.00 79.75 90 THR A O 1
ATOM 680 N N . GLY A 1 91 ? 17.325 -13.204 -33.645 1.00 79.00 91 GLY A N 1
ATOM 681 C CA . GLY A 1 91 ? 17.316 -14.512 -32.983 1.00 79.00 91 GLY A CA 1
ATOM 682 C C . GLY A 1 91 ? 16.833 -14.451 -31.530 1.00 79.00 91 GLY A C 1
ATOM 683 O O . GLY A 1 91 ? 15.903 -13.713 -31.209 1.00 79.00 91 GLY A O 1
ATOM 684 N N . VAL A 1 92 ? 17.469 -15.229 -30.648 1.00 71.81 92 VAL A N 1
ATOM 685 C CA . VAL A 1 92 ? 17.140 -15.265 -29.209 1.00 71.81 92 VAL A CA 1
ATOM 686 C C . VAL A 1 92 ? 17.423 -13.933 -28.511 1.00 71.81 92 VAL A C 1
ATOM 688 O O . VAL A 1 92 ? 16.701 -13.560 -27.590 1.00 71.81 92 VAL A O 1
ATOM 691 N N . TYR A 1 93 ? 18.412 -13.167 -28.989 1.00 74.44 93 TYR A N 1
ATOM 692 C CA . TYR A 1 93 ? 18.800 -11.886 -28.393 1.00 74.44 93 TYR A CA 1
ATOM 693 C C . TYR A 1 93 ? 17.668 -10.867 -28.401 1.00 74.44 93 TYR A C 1
ATOM 695 O O . TYR A 1 93 ? 17.594 -10.070 -27.480 1.00 74.44 93 TYR A O 1
ATOM 703 N N . LYS A 1 94 ? 16.713 -10.996 -29.332 1.00 82.06 94 LYS A N 1
ATOM 704 C CA . LYS A 1 94 ? 15.509 -10.162 -29.450 1.00 82.06 94 LYS A CA 1
ATOM 705 C C . LYS A 1 94 ? 14.702 -10.009 -28.150 1.00 82.06 94 LYS A C 1
ATOM 707 O O . LYS A 1 94 ? 13.901 -9.077 -28.029 1.00 82.06 94 LYS A O 1
ATOM 712 N N . TYR A 1 95 ? 14.885 -10.927 -27.198 1.00 81.31 95 TYR A N 1
ATOM 713 C CA . TYR A 1 95 ? 14.173 -10.966 -25.920 1.00 81.31 95 TYR A CA 1
ATOM 714 C C . TYR A 1 95 ? 15.088 -10.877 -24.681 1.00 81.31 95 TYR A C 1
ATOM 716 O O . TYR A 1 95 ? 14.573 -10.655 -23.576 1.00 81.31 95 TYR A O 1
ATOM 724 N N . TYR A 1 96 ? 16.415 -11.003 -24.845 1.00 79.75 96 TYR A N 1
ATOM 725 C CA . TYR A 1 96 ? 17.391 -11.081 -23.748 1.00 79.75 96 TYR A CA 1
ATOM 726 C C . TYR A 1 96 ? 18.590 -10.156 -23.980 1.00 79.75 96 TYR A C 1
ATOM 728 O O . TYR A 1 96 ? 19.496 -10.450 -24.759 1.00 79.75 96 TYR A O 1
ATOM 736 N N . ARG A 1 97 ? 18.652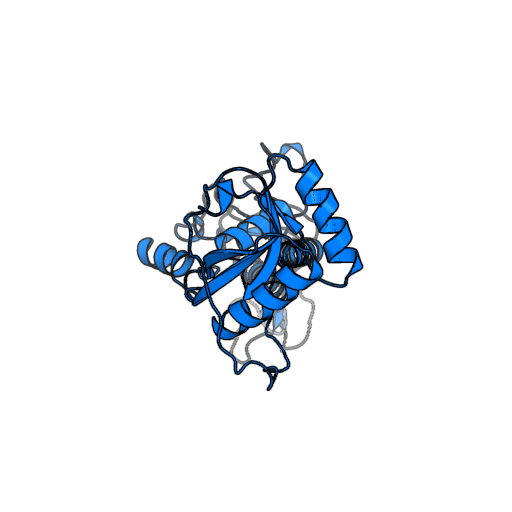 -9.067 -23.207 1.00 71.31 97 ARG A N 1
ATOM 737 C CA . ARG A 1 97 ? 19.771 -8.106 -23.246 1.00 71.31 97 ARG A CA 1
ATOM 738 C C . ARG A 1 97 ? 21.102 -8.649 -22.719 1.00 71.31 97 ARG A C 1
ATOM 740 O O . ARG A 1 97 ? 22.140 -8.075 -23.017 1.00 71.31 97 ARG A O 1
ATOM 747 N N . ASP A 1 98 ? 21.074 -9.706 -21.910 1.00 73.69 98 ASP A N 1
ATOM 748 C CA . ASP A 1 98 ? 22.274 -10.353 -21.357 1.00 73.69 98 ASP A CA 1
ATOM 749 C C . ASP A 1 98 ? 22.769 -11.520 -22.226 1.00 73.69 98 ASP A C 1
ATOM 751 O O . ASP A 1 98 ? 23.764 -12.163 -21.897 1.00 73.69 98 ASP A O 1
ATOM 755 N N . GLY A 1 99 ? 22.067 -11.809 -23.326 1.00 72.88 99 GLY A N 1
ATOM 756 C CA . GLY A 1 99 ? 22.392 -12.900 -24.230 1.00 72.88 99 GLY A CA 1
ATOM 757 C C . GLY A 1 99 ? 22.126 -14.306 -23.702 1.00 72.88 99 GLY A C 1
ATOM 758 O O . GLY A 1 99 ? 22.548 -15.267 -24.340 1.00 72.88 99 GLY A O 1
ATOM 759 N N . GLN A 1 100 ? 21.434 -14.438 -22.569 1.00 77.44 100 GLN A N 1
ATOM 760 C CA . GLN A 1 100 ? 21.115 -15.726 -21.963 1.00 77.44 100 GLN A CA 1
ATOM 761 C C . GLN A 1 100 ? 19.694 -16.156 -22.339 1.00 77.44 100 GLN A C 1
ATOM 763 O O . GLN A 1 100 ? 18.715 -15.506 -21.961 1.00 77.44 100 GLN A O 1
ATOM 768 N N . ASP A 1 101 ? 19.582 -17.273 -23.060 1.00 79.94 101 ASP A N 1
ATOM 769 C CA . ASP A 1 101 ? 18.296 -17.842 -23.466 1.00 79.94 101 ASP A CA 1
ATOM 770 C C . ASP A 1 101 ? 17.537 -18.416 -22.261 1.00 79.94 101 ASP A C 1
ATOM 772 O O . ASP A 1 101 ? 18.069 -19.191 -21.465 1.00 79.94 101 ASP A O 1
ATOM 776 N N . ARG A 1 102 ? 16.271 -18.020 -22.127 1.00 81.19 102 ARG A N 1
ATOM 777 C CA . ARG A 1 102 ? 15.348 -18.476 -21.074 1.00 81.19 102 ARG A CA 1
ATOM 778 C C . ARG A 1 102 ? 14.053 -19.037 -21.655 1.00 81.19 102 ARG A C 1
ATOM 780 O O . ARG A 1 102 ? 13.057 -19.179 -20.947 1.00 81.19 102 ARG A O 1
ATOM 787 N N . GLY A 1 103 ? 14.066 -19.355 -22.944 1.00 82.00 103 GLY A N 1
ATOM 788 C CA . GLY A 1 103 ? 12.944 -19.896 -23.683 1.00 82.00 103 GLY A CA 1
ATOM 789 C C . GLY A 1 103 ? 11.903 -18.844 -24.082 1.00 82.00 103 GLY A C 1
ATOM 790 O O . GLY A 1 103 ? 11.718 -17.813 -23.427 1.00 82.00 103 GLY A O 1
ATOM 791 N N . PRO A 1 104 ? 11.113 -19.132 -25.125 1.00 79.00 104 PRO A N 1
ATOM 792 C CA . PRO A 1 104 ? 10.276 -18.151 -25.816 1.00 79.00 104 PRO A CA 1
ATOM 793 C C . PRO A 1 104 ? 9.095 -17.630 -24.985 1.00 79.00 104 PRO A C 1
ATOM 795 O O . PRO A 1 104 ? 8.309 -16.834 -25.491 1.00 79.00 104 PRO A O 1
ATOM 798 N N . LEU A 1 105 ? 8.918 -18.085 -23.746 1.00 86.38 105 LEU A N 1
ATOM 799 C CA . LEU A 1 105 ? 7.825 -17.685 -22.860 1.00 86.38 105 LEU A CA 1
ATOM 800 C C . LEU A 1 105 ? 8.201 -16.531 -21.927 1.00 86.38 105 LEU A C 1
ATOM 802 O O . LEU A 1 105 ? 7.324 -16.000 -21.248 1.00 86.38 105 LEU A O 1
ATOM 806 N N . TYR A 1 106 ? 9.470 -16.122 -21.901 1.00 87.44 106 TYR A N 1
ATOM 807 C CA . TYR A 1 106 ? 9.965 -15.076 -21.011 1.00 87.44 106 TYR A CA 1
ATOM 808 C C . TYR A 1 106 ? 10.754 -14.014 -21.768 1.00 87.44 106 TYR A C 1
ATOM 810 O O . TYR A 1 106 ? 11.316 -14.271 -22.831 1.00 87.44 106 TYR A O 1
ATOM 818 N N . LYS A 1 107 ? 10.802 -12.812 -21.194 1.00 87.38 107 LYS A N 1
ATOM 819 C CA . LYS A 1 107 ? 11.622 -11.697 -21.672 1.00 87.38 107 LYS A CA 1
ATOM 820 C C . LYS A 1 107 ? 12.163 -10.870 -20.514 1.00 87.38 107 LYS A C 1
ATOM 822 O O . LYS A 1 107 ? 11.655 -10.951 -19.393 1.00 87.38 107 LYS A O 1
ATOM 827 N N . HIS A 1 108 ? 13.129 -10.007 -20.807 1.00 86.50 108 HIS A N 1
ATOM 828 C CA . HIS A 1 108 ? 13.518 -8.958 -19.868 1.00 86.50 108 HIS A CA 1
ATOM 829 C C . HIS A 1 108 ? 12.458 -7.861 -19.802 1.00 86.50 108 HIS A C 1
ATOM 831 O O . HIS A 1 108 ? 11.992 -7.354 -20.826 1.00 86.50 108 HIS A O 1
ATOM 837 N N . PHE A 1 109 ? 12.114 -7.461 -18.583 1.00 87.12 109 PHE A N 1
ATOM 838 C CA . PHE A 1 109 ? 11.290 -6.294 -18.323 1.00 87.12 109 PHE A CA 1
ATOM 839 C C . PHE A 1 109 ? 12.022 -5.348 -17.373 1.00 87.12 109 PHE A C 1
ATOM 841 O O . PHE A 1 109 ? 12.756 -5.774 -16.484 1.00 87.12 109 PHE A O 1
ATOM 848 N N . GLY A 1 110 ? 11.884 -4.053 -17.625 1.00 89.62 110 GLY A N 1
ATOM 849 C CA . GLY A 1 110 ? 12.684 -3.028 -16.984 1.00 89.62 110 GLY A CA 1
ATOM 850 C C . GLY A 1 110 ? 11.995 -1.673 -16.970 1.00 89.62 110 GLY A C 1
ATOM 851 O O . GLY A 1 110 ? 10.855 -1.527 -17.418 1.00 89.62 110 GLY A O 1
ATOM 852 N N . GLY A 1 111 ? 12.705 -0.680 -16.452 1.00 93.06 111 GLY A N 1
ATOM 853 C CA . GLY A 1 111 ? 12.173 0.636 -16.153 1.00 93.06 111 GLY A CA 1
ATOM 854 C C . GLY A 1 111 ? 11.344 0.644 -14.871 1.00 93.06 111 GLY A C 1
ATOM 855 O O . GLY A 1 111 ? 10.906 -0.389 -14.359 1.00 93.06 111 GLY A O 1
ATOM 856 N N . THR A 1 112 ? 11.030 1.844 -14.400 1.00 96.69 112 THR A N 1
ATOM 857 C CA . THR A 1 112 ? 10.077 2.084 -13.302 1.00 96.69 112 THR A CA 1
ATOM 858 C C . THR A 1 112 ? 8.694 1.475 -13.587 1.00 96.69 112 THR A C 1
ATOM 860 O O . THR A 1 112 ? 7.946 1.118 -12.672 1.00 96.69 112 THR A O 1
ATOM 863 N N . SER A 1 113 ? 8.379 1.248 -14.866 1.00 94.31 113 SER A N 1
ATOM 864 C CA . SER A 1 113 ? 7.227 0.471 -15.328 1.00 94.31 113 SER A CA 1
ATOM 865 C C . SER A 1 113 ? 7.226 -0.982 -14.854 1.00 94.31 113 SER A C 1
ATOM 867 O O . SER A 1 113 ? 6.143 -1.515 -14.658 1.00 94.31 113 SER A O 1
ATOM 869 N N . SER A 1 114 ? 8.387 -1.617 -14.662 1.00 94.81 114 SER A N 1
ATOM 870 C CA . SER A 1 114 ? 8.492 -2.985 -14.132 1.00 94.81 114 SER A CA 1
ATOM 871 C C . SER A 1 114 ? 8.449 -3.035 -12.600 1.00 94.81 114 SER A C 1
ATOM 873 O O . SER A 1 114 ? 7.854 -3.951 -12.035 1.00 94.81 114 SER A O 1
ATOM 875 N N . SER A 1 115 ? 8.940 -1.989 -11.926 1.00 97.31 115 SER A N 1
ATOM 876 C CA . SER A 1 115 ? 8.784 -1.800 -10.476 1.00 97.31 115 SER A CA 1
ATOM 877 C C . SER A 1 115 ? 7.317 -1.617 -10.067 1.00 97.31 115 SER A C 1
ATOM 879 O O . SER A 1 115 ? 6.869 -2.142 -9.050 1.00 97.31 115 SER A O 1
ATOM 881 N N . THR A 1 116 ? 6.542 -0.880 -10.865 1.00 98.00 116 THR A N 1
ATOM 882 C CA . THR A 1 116 ? 5.141 -0.532 -10.559 1.00 98.00 116 THR A CA 1
ATOM 883 C C . THR A 1 116 ? 4.221 -1.749 -10.334 1.00 98.00 116 THR A C 1
ATOM 885 O O . THR A 1 116 ? 3.543 -1.776 -9.305 1.00 98.00 116 THR A O 1
ATOM 888 N N . PRO A 1 117 ? 4.173 -2.775 -11.211 1.00 96.94 117 PRO A N 1
ATOM 889 C CA . PRO A 1 117 ? 3.346 -3.960 -10.991 1.00 96.94 117 PRO A CA 1
ATOM 890 C C . PRO A 1 117 ? 3.813 -4.816 -9.807 1.00 96.94 117 PRO A C 1
ATOM 892 O O . PRO A 1 117 ? 2.968 -5.443 -9.171 1.00 96.94 117 PRO A O 1
ATOM 895 N N . LEU A 1 118 ? 5.105 -4.806 -9.447 1.00 96.94 118 LEU A N 1
ATOM 896 C CA . LEU A 1 118 ? 5.571 -5.455 -8.213 1.00 96.94 118 LEU A CA 1
ATOM 897 C C . LEU A 1 118 ? 4.939 -4.792 -6.984 1.00 96.94 118 LEU A C 1
ATOM 899 O O . LEU A 1 118 ? 4.353 -5.476 -6.146 1.00 96.94 118 LEU A O 1
ATOM 903 N N . VAL A 1 119 ? 4.971 -3.456 -6.907 1.00 98.69 119 VAL A N 1
ATOM 904 C CA . VAL A 1 119 ? 4.320 -2.719 -5.810 1.00 98.69 119 VAL A CA 1
ATOM 905 C C . VAL A 1 119 ? 2.800 -2.902 -5.843 1.00 98.69 119 VAL A C 1
ATOM 907 O O . VAL A 1 119 ? 2.184 -3.037 -4.786 1.00 98.69 119 VAL A O 1
ATOM 910 N N . ALA A 1 120 ? 2.182 -2.976 -7.026 1.00 98.69 120 ALA A N 1
ATOM 911 C CA . ALA A 1 120 ? 0.752 -3.263 -7.152 1.00 98.69 120 ALA A CA 1
ATOM 912 C C . ALA A 1 120 ? 0.389 -4.651 -6.589 1.00 98.69 120 ALA A C 1
ATOM 914 O O . ALA A 1 120 ? -0.608 -4.779 -5.878 1.00 98.69 120 ALA A O 1
ATOM 915 N N . GLY A 1 121 ? 1.222 -5.669 -6.831 1.00 98.56 121 GLY A N 1
ATOM 916 C CA . GLY A 1 121 ? 1.078 -6.993 -6.221 1.00 98.56 121 GLY A CA 1
ATOM 917 C C . GLY A 1 121 ? 1.169 -6.946 -4.693 1.00 98.56 121 GLY A C 1
ATOM 918 O O . GLY A 1 121 ? 0.327 -7.523 -4.008 1.00 98.56 121 GLY A O 1
ATOM 919 N N . VAL A 1 122 ? 2.117 -6.182 -4.141 1.00 98.81 122 VAL A N 1
ATOM 920 C CA . VAL A 1 122 ? 2.212 -5.979 -2.683 1.00 98.81 122 VAL A CA 1
ATOM 921 C C . VAL A 1 122 ? 0.977 -5.257 -2.133 1.00 98.81 122 VAL A C 1
ATOM 923 O O . VAL A 1 122 ? 0.455 -5.656 -1.095 1.00 98.81 122 VAL A O 1
ATOM 926 N N . CYS A 1 123 ? 0.441 -4.254 -2.838 1.00 98.81 123 CYS A N 1
ATOM 927 C CA . CYS A 1 123 ? -0.820 -3.605 -2.457 1.00 98.81 123 CYS A CA 1
ATOM 928 C C . CYS A 1 123 ? -1.985 -4.599 -2.405 1.00 98.81 123 CYS A C 1
ATOM 930 O O . CYS A 1 123 ? -2.816 -4.523 -1.502 1.00 98.81 123 CYS A O 1
ATOM 932 N N . ALA A 1 124 ? -2.046 -5.536 -3.356 1.00 98.69 124 ALA A N 1
ATOM 933 C CA . ALA A 1 124 ? -3.059 -6.583 -3.355 1.00 98.69 124 ALA A CA 1
ATOM 934 C C . ALA A 1 124 ? -2.915 -7.501 -2.130 1.00 98.69 124 ALA A C 1
ATOM 936 O O . ALA A 1 124 ? -3.912 -7.777 -1.473 1.00 98.69 124 ALA A O 1
ATOM 937 N N . LEU A 1 125 ? -1.692 -7.902 -1.761 1.00 98.69 125 LEU A N 1
ATOM 938 C CA . LEU A 1 125 ? -1.447 -8.690 -0.544 1.00 98.69 125 LEU A CA 1
ATOM 939 C C . LEU A 1 125 ? -1.878 -7.944 0.730 1.00 98.69 125 LEU A C 1
ATOM 941 O O . LEU A 1 125 ? -2.554 -8.527 1.576 1.00 98.69 125 LEU A O 1
ATOM 945 N N . ILE A 1 126 ? -1.550 -6.652 0.840 1.00 98.75 126 ILE A N 1
ATOM 946 C CA . ILE A 1 126 ? -1.986 -5.782 1.948 1.00 98.75 126 ILE A CA 1
ATOM 947 C C . ILE A 1 126 ? -3.518 -5.771 2.058 1.00 98.75 126 ILE A C 1
ATOM 949 O O . ILE A 1 126 ? -4.062 -5.939 3.148 1.00 98.75 126 ILE A O 1
ATOM 953 N N . LEU A 1 127 ? -4.221 -5.591 0.936 1.00 98.19 127 LEU A N 1
ATOM 954 C CA . LEU A 1 127 ? -5.684 -5.529 0.910 1.00 98.19 127 LEU A CA 1
ATOM 955 C C . LEU A 1 127 ? -6.356 -6.886 1.147 1.00 98.19 127 LEU A C 1
ATOM 957 O O . LEU A 1 127 ? -7.430 -6.924 1.736 1.00 98.19 127 LEU A O 1
ATOM 961 N N . THR A 1 128 ? -5.737 -7.992 0.733 1.00 97.81 128 THR A N 1
ATOM 962 C CA . THR A 1 128 ? -6.203 -9.343 1.086 1.00 97.81 128 THR A CA 1
ATOM 963 C C . THR A 1 128 ? -6.079 -9.581 2.588 1.00 97.81 128 THR A C 1
ATOM 965 O O . THR A 1 128 ? -6.978 -10.146 3.205 1.00 97.81 128 THR A O 1
ATOM 968 N N . ALA A 1 129 ? -4.985 -9.120 3.197 1.00 97.06 129 ALA A N 1
ATOM 969 C CA . ALA A 1 129 ? -4.789 -9.215 4.638 1.00 97.06 129 ALA A CA 1
ATOM 970 C C . ALA A 1 129 ? -5.771 -8.325 5.419 1.00 97.06 129 ALA A C 1
ATOM 972 O O . ALA A 1 129 ? -6.262 -8.732 6.472 1.00 97.06 129 ALA A O 1
ATOM 973 N N . ASN A 1 130 ? -6.088 -7.133 4.908 1.00 96.62 130 ASN A N 1
ATOM 974 C CA . ASN A 1 130 ? -7.057 -6.225 5.512 1.00 96.62 130 ASN A CA 1
ATOM 975 C C . ASN A 1 130 ? -7.866 -5.455 4.438 1.00 96.62 130 ASN A C 1
ATOM 977 O O . ASN A 1 130 ? -7.406 -4.420 3.936 1.00 96.62 130 ASN A O 1
ATOM 981 N N . PRO A 1 131 ? -9.088 -5.918 4.101 1.00 95.56 131 PRO A N 1
ATOM 982 C CA . PRO A 1 131 ? -9.913 -5.324 3.044 1.00 95.56 131 PRO A CA 1
ATOM 983 C C . PRO A 1 131 ? -10.576 -3.997 3.447 1.00 95.56 131 PRO A C 1
ATOM 985 O O . PRO A 1 131 ? -11.176 -3.320 2.597 1.00 95.56 131 PRO A O 1
ATOM 988 N N . ASP A 1 132 ? -10.475 -3.601 4.717 1.00 92.62 132 ASP A N 1
ATOM 989 C CA . ASP A 1 132 ? -11.041 -2.361 5.251 1.00 92.62 132 ASP A CA 1
ATOM 990 C C . ASP A 1 132 ? -10.116 -1.155 5.131 1.00 92.62 132 ASP A C 1
ATOM 992 O O . ASP A 1 132 ? -10.581 -0.020 5.236 1.00 92.62 132 ASP A O 1
ATOM 996 N N . LEU A 1 133 ? -8.849 -1.381 4.776 1.00 96.00 133 LEU A N 1
ATOM 997 C CA . LEU A 1 133 ? -7.893 -0.308 4.537 1.00 96.00 133 LEU A CA 1
ATOM 998 C C . LEU A 1 133 ? -8.319 0.603 3.380 1.00 96.00 133 LEU A C 1
ATOM 1000 O O . LEU A 1 133 ? -8.671 0.164 2.269 1.00 96.00 133 LEU A O 1
ATOM 1004 N N . THR A 1 134 ? -8.196 1.900 3.642 1.00 97.38 134 THR A N 1
ATOM 1005 C CA . THR A 1 134 ? -8.307 2.954 2.639 1.00 97.38 134 THR A CA 1
ATOM 1006 C C . THR A 1 134 ? -7.066 3.015 1.747 1.00 97.38 134 THR A C 1
ATOM 1008 O O . THR A 1 134 ? -5.980 2.577 2.129 1.00 97.38 134 THR A O 1
ATOM 1011 N N . ALA A 1 135 ? -7.188 3.606 0.555 1.00 97.75 135 ALA A N 1
ATOM 1012 C CA . ALA A 1 135 ? -6.050 3.793 -0.351 1.00 97.75 135 ALA A CA 1
ATOM 1013 C C . ALA A 1 135 ? -4.896 4.584 0.297 1.00 97.75 135 ALA A C 1
ATOM 1015 O O . ALA A 1 135 ? -3.724 4.258 0.099 1.00 97.75 135 ALA A O 1
ATOM 1016 N N . ARG A 1 136 ? -5.234 5.581 1.124 1.00 97.06 136 ARG A N 1
ATOM 1017 C CA . ARG A 1 136 ? -4.266 6.353 1.912 1.00 97.06 136 ARG A CA 1
ATOM 1018 C C . ARG A 1 136 ? -3.529 5.471 2.918 1.00 97.06 136 ARG A C 1
ATOM 1020 O O . ARG A 1 136 ? -2.307 5.532 2.985 1.00 97.06 136 ARG A O 1
ATOM 1027 N N . GLU A 1 137 ? -4.242 4.629 3.662 1.00 98.12 137 GLU A N 1
ATOM 1028 C CA . GLU A 1 137 ? -3.614 3.738 4.645 1.00 98.12 137 GLU A CA 1
ATOM 1029 C C . GLU A 1 137 ? -2.716 2.691 3.982 1.00 98.12 137 GLU A C 1
ATOM 1031 O O . GLU A 1 137 ? -1.651 2.395 4.512 1.00 98.12 137 GLU A O 1
ATOM 1036 N N . VAL A 1 138 ? -3.080 2.178 2.801 1.00 98.69 138 VAL A N 1
ATOM 1037 C CA . VAL A 1 138 ? -2.195 1.292 2.022 1.00 98.69 138 VAL A CA 1
ATOM 1038 C C . VAL A 1 138 ? -0.888 2.007 1.661 1.00 98.69 138 VAL A C 1
ATOM 1040 O O . VAL A 1 138 ? 0.192 1.444 1.849 1.00 98.69 138 VAL A O 1
ATOM 1043 N N . LYS A 1 139 ? -0.964 3.261 1.192 1.00 98.56 139 LYS A N 1
ATOM 1044 C CA . LYS A 1 139 ? 0.221 4.088 0.903 1.00 98.56 139 LYS A CA 1
ATOM 1045 C C . LYS A 1 139 ? 1.077 4.311 2.155 1.00 98.56 139 LYS A C 1
ATOM 1047 O O . LYS A 1 139 ? 2.292 4.160 2.084 1.00 98.56 139 LYS A O 1
ATOM 1052 N N . GLU A 1 140 ? 0.463 4.609 3.296 1.00 98.44 140 GLU A N 1
ATOM 1053 C CA . GLU A 1 140 ? 1.168 4.780 4.575 1.00 98.44 140 GLU A CA 1
ATOM 1054 C C . GLU A 1 140 ? 1.864 3.499 5.039 1.00 98.44 140 GLU A C 1
ATOM 1056 O O . GLU A 1 140 ? 3.002 3.560 5.506 1.00 98.44 140 GLU A O 1
ATOM 1061 N N . ILE A 1 141 ? 1.213 2.340 4.897 1.00 98.75 141 ILE A N 1
ATOM 1062 C CA . ILE A 1 141 ? 1.815 1.043 5.224 1.00 98.75 141 ILE A CA 1
ATOM 1063 C C . ILE A 1 141 ? 3.081 0.860 4.391 1.00 98.75 141 ILE A C 1
ATOM 1065 O O . ILE A 1 141 ? 4.152 0.744 4.976 1.00 98.75 141 ILE A O 1
ATOM 1069 N N . LEU A 1 142 ? 2.991 0.964 3.060 1.00 98.81 142 LEU A N 1
ATOM 1070 C CA . LEU A 1 142 ? 4.155 0.836 2.175 1.00 98.81 142 LEU A CA 1
ATOM 1071 C C . LEU A 1 142 ? 5.313 1.757 2.572 1.00 98.81 142 LEU A C 1
ATOM 1073 O O . LEU A 1 142 ? 6.458 1.318 2.606 1.00 98.81 142 LEU A O 1
ATOM 1077 N N . GLN A 1 143 ? 5.023 3.025 2.871 1.00 98.62 143 GLN A N 1
ATOM 1078 C CA . GLN A 1 143 ? 6.042 4.008 3.245 1.00 98.62 143 GLN A CA 1
ATOM 1079 C C . GLN A 1 143 ? 6.681 3.689 4.602 1.00 98.62 143 GLN A C 1
ATOM 1081 O O . GLN A 1 143 ? 7.895 3.784 4.762 1.00 98.62 143 GLN A O 1
ATOM 1086 N N . SER A 1 144 ? 5.871 3.305 5.589 1.00 98.25 144 SER A N 1
ATOM 1087 C CA . SER A 1 144 ? 6.341 3.033 6.952 1.00 98.25 144 SER A CA 1
ATOM 1088 C C . SER A 1 144 ? 7.101 1.711 7.087 1.00 98.25 144 SER A C 1
ATOM 1090 O O . SER A 1 144 ? 7.937 1.584 7.980 1.00 98.25 144 SER A O 1
ATOM 1092 N N . THR A 1 145 ? 6.841 0.741 6.205 1.00 98.62 145 THR A N 1
ATOM 1093 C CA . THR A 1 145 ? 7.437 -0.602 6.264 1.00 98.62 145 THR A CA 1
ATOM 1094 C C . THR A 1 145 ? 8.543 -0.840 5.240 1.00 98.62 145 THR A C 1
ATOM 1096 O O . THR A 1 145 ? 9.129 -1.921 5.243 1.00 98.62 145 THR A O 1
ATOM 1099 N N . ALA A 1 146 ? 8.821 0.124 4.360 1.00 98.62 146 ALA A N 1
ATOM 1100 C CA . ALA A 1 146 ? 9.879 0.024 3.362 1.00 98.62 146 ALA A CA 1
ATOM 1101 C C . ALA A 1 146 ? 11.275 -0.097 4.001 1.00 98.62 146 ALA A C 1
ATOM 1103 O O . ALA A 1 146 ? 11.586 0.551 5.005 1.00 98.62 146 ALA A O 1
ATOM 1104 N N . ASP A 1 147 ? 12.139 -0.896 3.376 1.00 98.38 147 ASP A N 1
ATOM 1105 C CA . ASP A 1 147 ? 13.530 -1.042 3.793 1.00 98.38 147 ASP A CA 1
ATOM 1106 C C . ASP A 1 147 ? 14.373 0.098 3.218 1.00 98.38 147 ASP A C 1
ATOM 1108 O O . ASP A 1 147 ? 14.328 0.394 2.019 1.00 98.38 147 ASP A O 1
ATOM 1112 N N . LYS A 1 148 ? 15.173 0.740 4.072 1.00 97.88 148 LYS A N 1
ATOM 1113 C CA . LYS A 1 148 ? 16.119 1.766 3.630 1.00 97.88 148 LYS A CA 1
ATOM 1114 C C . LYS A 1 148 ? 17.257 1.096 2.865 1.00 97.88 148 LYS A C 1
ATOM 1116 O O . LYS A 1 148 ? 17.954 0.250 3.415 1.00 97.88 148 LYS A O 1
ATOM 1121 N N . ILE A 1 149 ? 17.431 1.508 1.616 1.00 97.06 149 ILE A N 1
ATOM 1122 C CA . ILE A 1 149 ? 18.527 1.096 0.732 1.00 97.06 149 ILE A CA 1
ATOM 1123 C C . ILE A 1 149 ? 19.374 2.310 0.333 1.00 97.06 149 ILE A C 1
ATOM 1125 O O . ILE A 1 149 ? 18.927 3.446 0.514 1.00 97.06 149 ILE A O 1
ATOM 1129 N N . GLY A 1 150 ? 20.570 2.096 -0.216 1.00 93.88 150 GLY A N 1
ATOM 1130 C CA . GLY A 1 150 ? 21.532 3.175 -0.461 1.00 93.88 150 GLY A CA 1
ATOM 1131 C C . GLY A 1 150 ? 22.178 3.706 0.825 1.00 93.88 150 GLY A C 1
ATOM 1132 O O . GLY A 1 150 ? 22.145 3.058 1.873 1.00 93.88 150 GLY A O 1
ATOM 1133 N N . ALA A 1 151 ? 22.800 4.884 0.753 1.00 94.88 151 ALA A N 1
ATOM 1134 C CA . ALA A 1 151 ? 23.491 5.455 1.905 1.00 94.88 151 ALA A CA 1
ATOM 1135 C C . ALA A 1 151 ? 22.503 6.155 2.864 1.00 94.88 151 ALA A C 1
ATOM 1137 O O . ALA A 1 151 ? 21.616 6.880 2.408 1.00 94.88 151 ALA A O 1
ATOM 1138 N N . PRO A 1 152 ? 22.670 6.040 4.199 1.00 93.81 152 PRO A N 1
ATOM 1139 C CA . PRO A 1 152 ? 21.806 6.729 5.163 1.00 93.81 152 PRO A CA 1
ATOM 1140 C C . PRO A 1 152 ? 21.731 8.251 4.971 1.00 93.81 152 PRO A C 1
ATOM 1142 O O . PRO A 1 152 ? 20.687 8.848 5.220 1.00 93.81 152 PRO A O 1
ATOM 1145 N N . SER A 1 153 ? 22.809 8.876 4.485 1.00 95.31 153 SER A N 1
ATOM 1146 C CA . SER A 1 153 ? 22.873 10.314 4.184 1.00 95.31 153 SER A CA 1
ATOM 1147 C C . SER A 1 153 ? 21.968 10.750 3.027 1.00 95.31 153 SER A C 1
ATOM 1149 O O . SER A 1 153 ? 21.732 11.944 2.859 1.00 95.31 153 SER A O 1
ATOM 1151 N N . GLU A 1 154 ? 21.440 9.811 2.239 1.00 95.19 154 GLU A N 1
ATOM 1152 C CA . GLU A 1 154 ? 20.499 10.092 1.151 1.00 95.19 154 GLU A CA 1
ATOM 1153 C C . GLU A 1 154 ? 19.051 10.256 1.641 1.00 95.19 154 GLU A C 1
ATOM 1155 O O . GLU A 1 154 ? 18.175 10.554 0.825 1.00 95.19 154 GLU A O 1
ATOM 1160 N N . TYR A 1 155 ? 18.794 10.070 2.944 1.00 97.19 155 TYR A N 1
ATOM 1161 C CA . TYR A 1 155 ? 17.482 10.241 3.564 1.00 97.19 155 TYR A CA 1
ATOM 1162 C C . TYR A 1 155 ? 17.451 11.469 4.475 1.00 97.19 155 TYR A C 1
ATOM 1164 O O . TYR A 1 155 ? 18.202 11.572 5.442 1.00 97.19 155 TYR A O 1
ATOM 1172 N N . ASN A 1 156 ? 16.498 12.362 4.225 1.00 95.50 156 ASN A N 1
ATOM 1173 C CA . ASN A 1 156 ? 16.160 13.478 5.097 1.00 95.50 156 ASN A CA 1
ATOM 1174 C C . ASN A 1 156 ? 14.756 13.255 5.671 1.00 95.50 156 ASN A C 1
ATOM 1176 O O . ASN A 1 156 ? 13.804 13.028 4.925 1.00 95.50 156 ASN A O 1
ATOM 1180 N N . GLY A 1 157 ? 14.619 13.248 6.999 1.00 92.81 157 GLY A N 1
ATOM 1181 C CA . GLY A 1 157 ? 13.337 12.946 7.649 1.00 92.81 157 GLY A CA 1
ATOM 1182 C C . GLY A 1 157 ? 12.773 11.563 7.287 1.00 92.81 157 GLY A C 1
ATOM 1183 O O . GLY A 1 157 ? 11.562 11.368 7.281 1.00 92.81 157 GLY A O 1
ATOM 1184 N N . GLY A 1 158 ? 13.642 10.609 6.934 1.00 94.69 158 GLY A N 1
ATOM 1185 C CA . GLY A 1 158 ? 13.249 9.265 6.506 1.00 94.69 158 GLY A CA 1
ATOM 1186 C C . GLY A 1 158 ? 12.819 9.147 5.039 1.00 94.69 158 GLY A C 1
ATOM 1187 O O . GLY A 1 158 ? 12.484 8.041 4.617 1.00 94.69 158 GLY A O 1
ATOM 1188 N N . HIS A 1 159 ? 12.869 10.218 4.246 1.00 98.06 159 HIS A N 1
ATOM 1189 C CA . HIS A 1 159 ? 12.581 10.198 2.808 1.00 98.06 159 HIS A CA 1
ATOM 1190 C C . HIS A 1 159 ? 13.833 10.514 1.988 1.00 98.06 159 HIS A C 1
ATOM 1192 O O . HIS A 1 159 ? 14.637 11.357 2.374 1.00 98.06 159 HIS A O 1
ATOM 1198 N N . SER A 1 160 ? 13.998 9.836 0.858 1.00 98.38 160 SER A N 1
ATOM 1199 C CA . SER A 1 160 ? 15.033 10.097 -0.134 1.00 98.38 160 SER A CA 1
ATOM 1200 C C . SER A 1 160 ? 14.392 10.490 -1.465 1.00 98.38 160 SER A C 1
ATOM 1202 O O . SER A 1 160 ? 13.514 9.768 -1.938 1.00 98.38 160 SER A O 1
ATOM 1204 N N . PRO A 1 161 ? 14.870 11.536 -2.163 1.00 97.50 161 PRO A N 1
ATOM 1205 C CA . PRO A 1 161 ? 14.398 11.833 -3.513 1.00 97.50 161 PRO A CA 1
ATOM 1206 C C . PRO A 1 161 ? 14.571 10.658 -4.486 1.00 97.50 161 PRO A C 1
ATOM 1208 O O . PRO A 1 161 ? 13.766 10.499 -5.398 1.00 97.50 161 PRO A O 1
ATOM 1211 N N . LYS A 1 162 ? 15.606 9.828 -4.295 1.00 97.31 162 LYS A N 1
ATOM 1212 C CA . LYS A 1 162 ? 15.899 8.668 -5.151 1.00 97.31 162 LYS A CA 1
ATOM 1213 C C . LYS A 1 162 ? 15.068 7.443 -4.783 1.00 97.31 162 LYS A C 1
ATOM 1215 O O . LYS A 1 162 ? 14.572 6.753 -5.666 1.00 97.31 162 LYS A O 1
ATOM 1220 N N . TYR A 1 163 ? 14.940 7.169 -3.485 1.00 98.31 163 TYR A N 1
ATOM 1221 C CA . TYR A 1 163 ? 14.383 5.906 -2.987 1.00 98.31 163 TYR A CA 1
ATOM 1222 C C . TYR A 1 163 ? 12.989 6.039 -2.366 1.00 98.31 163 TYR A C 1
ATOM 1224 O O . TYR A 1 163 ? 12.407 5.050 -1.924 1.00 98.31 163 TYR A O 1
ATOM 1232 N N . GLY A 1 164 ? 12.438 7.250 -2.299 1.00 98.31 164 GLY A N 1
ATOM 1233 C CA . GLY A 1 164 ? 11.242 7.532 -1.521 1.00 98.31 164 GLY A CA 1
ATOM 1234 C C . GLY A 1 164 ? 11.452 7.178 -0.052 1.00 98.31 164 GLY A C 1
ATOM 1235 O O . GLY A 1 164 ? 12.463 7.528 0.558 1.00 98.31 164 GLY A O 1
ATOM 1236 N N . TYR A 1 165 ? 10.527 6.414 0.517 1.00 98.50 165 TYR A N 1
ATOM 1237 C CA . TYR A 1 165 ? 10.689 5.846 1.852 1.00 98.50 165 TYR A CA 1
ATOM 1238 C C . TYR A 1 165 ? 11.505 4.543 1.871 1.00 98.50 165 TYR A C 1
ATOM 1240 O O . TYR A 1 165 ? 11.725 3.993 2.947 1.00 98.50 165 TYR A O 1
ATOM 1248 N N . GLY A 1 166 ? 12.015 4.080 0.731 1.00 98.56 166 GLY A N 1
ATOM 1249 C CA . GLY A 1 166 ? 12.848 2.887 0.612 1.00 98.56 166 GLY A CA 1
ATOM 1250 C C . GLY A 1 166 ? 12.273 1.863 -0.363 1.00 98.56 166 GLY A C 1
ATOM 1251 O O . GLY A 1 166 ? 11.267 2.100 -1.041 1.00 98.56 166 GLY A O 1
ATOM 1252 N N . ARG A 1 167 ? 12.921 0.699 -0.422 1.00 98.56 167 ARG A N 1
ATOM 1253 C CA . ARG A 1 167 ? 12.455 -0.441 -1.209 1.00 98.56 167 ARG A CA 1
ATOM 1254 C C . ARG A 1 167 ? 11.251 -1.086 -0.530 1.00 98.56 167 ARG A C 1
ATOM 1256 O O . ARG A 1 167 ? 11.266 -1.311 0.679 1.00 98.56 167 ARG A O 1
ATOM 1263 N N . VAL A 1 168 ? 10.223 -1.420 -1.304 1.00 98.56 168 VAL A N 1
ATOM 1264 C CA . VAL A 1 168 ? 9.045 -2.131 -0.795 1.00 98.56 168 VAL A CA 1
ATOM 1265 C C . VAL A 1 168 ? 9.440 -3.437 -0.088 1.00 98.56 168 VAL A C 1
ATOM 1267 O O . VAL A 1 168 ? 10.259 -4.203 -0.593 1.00 98.56 168 VAL A O 1
ATOM 1270 N N . ASN A 1 169 ? 8.830 -3.698 1.071 1.00 98.62 169 ASN A N 1
ATOM 1271 C CA . ASN A 1 169 ? 8.976 -4.944 1.822 1.00 98.62 169 ASN A CA 1
ATOM 1272 C C . ASN A 1 169 ? 7.586 -5.563 2.031 1.00 98.62 169 ASN A C 1
ATOM 1274 O O . ASN A 1 169 ? 6.770 -5.029 2.784 1.00 98.62 169 ASN A O 1
ATOM 1278 N N . ALA A 1 170 ? 7.307 -6.660 1.323 1.00 98.44 170 ALA A N 1
ATOM 1279 C CA . ALA A 1 170 ? 5.990 -7.296 1.327 1.00 98.44 170 ALA A CA 1
ATOM 1280 C C . ALA A 1 170 ? 5.638 -7.919 2.686 1.00 98.44 170 ALA A C 1
ATOM 1282 O O . ALA A 1 170 ? 4.512 -7.761 3.147 1.00 98.44 170 ALA A O 1
ATOM 1283 N N . ASP A 1 171 ? 6.602 -8.573 3.333 1.00 98.56 171 ASP A N 1
ATOM 1284 C CA . ASP A 1 171 ? 6.420 -9.239 4.625 1.00 98.56 171 ASP A CA 1
ATOM 1285 C C . ASP A 1 171 ? 6.002 -8.238 5.712 1.00 98.56 171 ASP A C 1
ATOM 1287 O O . ASP A 1 171 ? 4.926 -8.347 6.305 1.00 98.56 171 ASP A O 1
ATOM 1291 N N . ARG A 1 172 ? 6.788 -7.167 5.880 1.00 98.62 172 ARG A N 1
ATOM 1292 C CA . ARG A 1 172 ? 6.511 -6.118 6.873 1.00 98.62 172 ARG A CA 1
ATOM 1293 C C . ARG A 1 172 ? 5.209 -5.378 6.573 1.00 98.62 172 ARG A C 1
ATOM 1295 O O . ARG A 1 172 ? 4.475 -5.035 7.500 1.00 98.62 172 ARG A O 1
ATOM 1302 N N . ALA A 1 173 ? 4.904 -5.147 5.295 1.00 98.69 173 ALA A N 1
ATOM 1303 C CA . ALA A 1 173 ? 3.672 -4.481 4.886 1.00 98.69 173 ALA A CA 1
ATOM 1304 C C . ALA A 1 173 ? 2.420 -5.320 5.201 1.00 98.69 173 ALA A C 1
ATOM 1306 O O . ALA A 1 173 ? 1.441 -4.794 5.733 1.00 98.69 173 ALA A O 1
ATOM 1307 N N . VAL A 1 174 ? 2.452 -6.625 4.916 1.00 98.56 174 VAL A N 1
ATOM 1308 C CA . VAL A 1 174 ? 1.347 -7.546 5.224 1.00 98.56 174 VAL A CA 1
ATOM 1309 C C . VAL A 1 174 ? 1.184 -7.719 6.735 1.00 98.56 174 VAL A C 1
ATOM 1311 O O . VAL A 1 174 ? 0.059 -7.666 7.233 1.00 98.56 174 VAL A O 1
ATOM 1314 N N . ALA A 1 175 ? 2.284 -7.844 7.482 1.00 96.94 175 ALA A N 1
ATOM 1315 C CA . ALA A 1 175 ? 2.247 -7.925 8.941 1.00 96.94 175 ALA A CA 1
ATOM 1316 C C . ALA A 1 175 ? 1.586 -6.685 9.573 1.00 96.94 175 ALA A C 1
ATOM 1318 O O . ALA A 1 175 ? 0.732 -6.807 10.453 1.00 96.94 175 ALA A O 1
ATOM 1319 N N . GLU A 1 176 ? 1.914 -5.484 9.089 1.00 97.69 176 GLU A N 1
ATOM 1320 C CA . GLU A 1 176 ? 1.280 -4.246 9.552 1.00 97.69 176 GLU A CA 1
ATOM 1321 C C . GLU A 1 176 ? -0.215 -4.186 9.189 1.00 97.69 176 GLU A C 1
ATOM 1323 O O . GLU A 1 176 ? -1.028 -3.731 9.999 1.00 97.69 176 GLU A O 1
ATOM 1328 N N . ALA A 1 177 ? -0.606 -4.680 8.012 1.00 97.56 177 ALA A N 1
ATOM 1329 C CA . ALA A 1 177 ? -2.009 -4.753 7.605 1.00 97.56 177 ALA A CA 1
ATOM 1330 C C . ALA A 1 177 ? -2.840 -5.650 8.542 1.00 97.56 177 ALA A C 1
ATOM 1332 O O . ALA A 1 177 ? -3.909 -5.233 9.004 1.00 97.56 177 ALA A O 1
ATOM 1333 N N . LEU A 1 178 ? -2.318 -6.836 8.884 1.00 94.50 178 LEU A N 1
ATOM 1334 C CA . LEU A 1 178 ? -2.923 -7.758 9.855 1.00 94.50 178 LEU A CA 1
ATOM 1335 C C . LEU A 1 178 ? -3.030 -7.115 11.242 1.00 94.50 178 LEU A C 1
ATOM 1337 O O . LEU A 1 178 ? -4.110 -7.095 11.833 1.00 94.50 178 LEU A O 1
ATOM 1341 N N . ARG A 1 179 ? -1.955 -6.472 11.716 1.00 93.06 179 ARG A N 1
ATOM 1342 C CA . ARG A 1 179 ? -1.941 -5.758 13.003 1.00 93.06 179 ARG A CA 1
ATOM 1343 C C . ARG A 1 179 ? -2.976 -4.628 13.067 1.00 93.06 179 ARG A C 1
ATOM 1345 O O . ARG A 1 179 ? -3.473 -4.291 14.145 1.00 93.06 179 ARG A O 1
ATOM 1352 N N . ARG A 1 180 ? -3.270 -3.965 11.942 1.00 92.31 180 ARG A N 1
ATOM 1353 C CA . ARG A 1 180 ? -4.337 -2.950 11.865 1.00 92.31 180 ARG A CA 1
ATOM 1354 C C . ARG A 1 180 ? -5.731 -3.575 11.851 1.00 92.31 180 ARG A C 1
ATOM 1356 O O . ARG A 1 180 ? -6.628 -2.972 12.433 1.00 92.31 180 ARG A O 1
ATOM 1363 N N . ARG A 1 181 ? -5.897 -4.764 11.260 1.00 87.00 181 ARG A N 1
ATOM 1364 C CA . ARG A 1 181 ? -7.167 -5.508 11.267 1.00 87.00 181 ARG A CA 1
ATOM 1365 C C . ARG A 1 181 ? -7.548 -5.931 12.681 1.00 87.00 181 ARG A C 1
ATOM 1367 O O . ARG A 1 181 ? -8.645 -5.638 13.114 1.00 87.00 181 ARG A O 1
ATOM 1374 N N . GLU A 1 182 ? -6.615 -6.497 13.446 1.00 75.38 182 GLU A N 1
ATOM 1375 C CA . GLU A 1 182 ? -6.853 -6.926 14.839 1.00 75.38 182 GLU A CA 1
ATOM 1376 C C . GLU A 1 182 ? -7.261 -5.782 15.783 1.00 75.38 182 GLU A C 1
ATOM 1378 O O . GLU A 1 182 ? -7.928 -6.001 16.791 1.00 75.38 182 GLU A O 1
ATOM 1383 N N . LYS A 1 183 ? -6.867 -4.541 15.468 1.00 65.88 183 LYS A N 1
ATOM 1384 C CA . LYS A 1 183 ? -7.287 -3.351 16.225 1.00 65.88 183 LYS A CA 1
ATOM 1385 C C . LYS A 1 183 ? -8.685 -2.854 15.853 1.00 65.88 183 LYS A C 1
ATOM 1387 O O . LYS A 1 183 ? -9.232 -2.037 16.592 1.00 65.88 183 LYS A O 1
ATOM 1392 N N . GLN A 1 184 ? -9.246 -3.293 14.729 1.00 56.75 184 GLN A N 1
ATOM 1393 C CA . GLN A 1 184 ? -10.627 -3.010 14.359 1.00 56.75 184 GLN A CA 1
ATOM 1394 C C . GLN A 1 184 ? -11.508 -4.155 14.881 1.00 56.75 184 GLN A C 1
ATOM 1396 O O . GLN A 1 184 ? -11.323 -5.292 14.459 1.00 56.75 184 GLN A O 1
ATOM 1401 N N . PRO A 1 185 ? -12.449 -3.907 15.811 1.00 57.53 185 PRO A N 1
ATOM 1402 C CA . PRO A 1 185 ? -13.385 -4.947 16.208 1.00 57.53 185 PRO A CA 1
ATOM 1403 C C . PRO A 1 185 ? -14.291 -5.263 15.018 1.00 57.53 185 PRO A C 1
ATOM 1405 O O . PRO A 1 185 ? -15.039 -4.392 14.564 1.00 57.53 185 PRO A O 1
ATOM 1408 N N . GLU A 1 186 ? -14.214 -6.494 14.514 1.00 58.66 186 GLU A N 1
ATOM 1409 C CA . GLU A 1 186 ? -15.182 -6.980 13.538 1.00 58.66 186 GLU A CA 1
ATOM 1410 C C . GLU A 1 186 ? -16.591 -6.934 14.154 1.00 58.66 186 GLU A C 1
ATOM 1412 O O . GLU A 1 186 ? -16.754 -7.208 15.352 1.00 58.66 186 GLU A O 1
ATOM 1417 N N . PRO A 1 187 ? -17.622 -6.550 13.381 1.00 57.53 187 PRO A N 1
ATOM 1418 C CA . PRO A 1 187 ? -18.996 -6.693 13.825 1.00 57.53 187 PRO A CA 1
ATOM 1419 C C . PRO A 1 187 ? -19.261 -8.157 14.174 1.00 57.53 187 PRO A C 1
ATOM 1421 O O . PRO A 1 187 ? -19.075 -9.033 13.335 1.00 57.53 187 PRO A O 1
ATOM 1424 N N . ALA A 1 188 ? -19.693 -8.423 15.402 1.00 58.53 188 ALA A N 1
ATOM 1425 C CA . ALA A 1 188 ? -20.098 -9.760 15.790 1.00 58.53 188 ALA A CA 1
ATOM 1426 C C . ALA A 1 188 ? -21.416 -10.089 15.073 1.00 58.53 188 ALA A C 1
ATOM 1428 O O . ALA A 1 188 ? -22.461 -9.502 15.375 1.00 58.53 188 ALA A O 1
ATOM 1429 N N . GLU A 1 189 ? -21.376 -11.017 14.119 1.00 55.03 189 GLU A N 1
ATOM 1430 C CA . GLU A 1 189 ? -22.577 -11.716 13.669 1.00 55.03 189 GLU A CA 1
ATOM 1431 C C . GLU A 1 189 ? -22.907 -12.786 14.713 1.00 55.03 189 GLU A C 1
ATOM 1433 O O . GLU A 1 189 ? -22.062 -13.593 15.094 1.00 55.03 189 GLU A O 1
ATOM 1438 N N . VAL A 1 190 ? -24.124 -12.749 15.257 1.00 51.59 190 VAL A N 1
ATOM 1439 C CA . VAL A 1 190 ? -24.576 -13.779 16.196 1.00 51.59 190 VAL A CA 1
ATOM 1440 C C . VAL A 1 190 ? -24.915 -15.011 15.349 1.00 51.59 190 VAL A C 1
ATOM 1442 O O . VAL A 1 190 ? -25.933 -15.000 14.664 1.00 51.59 190 VAL A O 1
ATOM 1445 N N . GLU A 1 191 ? -24.044 -16.029 15.353 1.00 50.62 191 GLU A N 1
ATOM 1446 C CA . GLU A 1 191 ? -24.157 -17.238 14.503 1.00 50.62 191 GLU A CA 1
ATOM 1447 C C . GLU A 1 191 ? -25.455 -18.031 14.716 1.00 50.62 191 GLU A C 1
ATOM 1449 O O . GLU A 1 191 ? -25.908 -18.738 13.820 1.00 50.62 191 GLU A O 1
ATOM 1454 N N . GLU A 1 192 ? -26.116 -17.857 15.857 1.00 45.03 192 GLU A N 1
ATOM 1455 C CA . GLU A 1 192 ? -27.475 -18.335 16.063 1.00 45.03 192 GLU A CA 1
ATOM 1456 C C . GLU A 1 192 ? -28.370 -17.143 16.384 1.00 45.03 192 GLU A C 1
ATOM 1458 O O . GLU A 1 192 ? -28.233 -16.494 17.426 1.00 45.03 192 GLU A O 1
ATOM 1463 N N . THR A 1 193 ? -29.331 -16.865 15.501 1.00 38.66 193 THR A N 1
ATOM 1464 C CA . THR A 1 193 ? -30.522 -16.107 15.886 1.00 38.66 193 THR A CA 1
ATOM 1465 C C . THR A 1 193 ? -31.174 -16.897 17.006 1.00 38.66 193 THR A C 1
ATOM 1467 O O . THR A 1 193 ? -31.873 -17.879 16.771 1.00 38.66 193 THR A O 1
ATOM 1470 N N . VAL A 1 194 ? -30.870 -16.513 18.245 1.00 45.34 194 VAL A N 1
ATOM 1471 C CA . VAL A 1 194 ? -31.414 -17.164 19.426 1.00 45.34 194 VAL A CA 1
ATOM 1472 C C . VAL A 1 194 ? -32.931 -17.090 19.285 1.00 45.34 194 VAL A C 1
ATOM 1474 O O . VAL A 1 194 ? -33.536 -16.024 19.404 1.00 45.34 194 VAL A O 1
ATOM 1477 N N . THR A 1 195 ? -33.553 -18.236 19.031 1.00 45.25 195 THR A N 1
ATOM 1478 C CA . THR A 1 195 ? -35.004 -18.423 18.905 1.00 45.25 195 THR A CA 1
ATOM 1479 C C . THR A 1 195 ? -35.764 -18.067 20.192 1.00 45.25 195 THR A C 1
ATOM 1481 O O . THR A 1 195 ? -36.986 -18.150 20.228 1.00 45.25 195 THR A O 1
ATOM 1484 N N . SER A 1 196 ? -35.066 -17.596 21.234 1.00 49.97 196 SER A N 1
ATOM 1485 C CA . SER A 1 196 ? -35.617 -17.048 22.475 1.00 49.97 196 SER A CA 1
ATOM 1486 C C . SER A 1 196 ? -35.730 -15.513 22.504 1.00 49.97 196 SER A C 1
ATOM 1488 O O . SER A 1 196 ? -36.049 -14.960 23.551 1.00 49.97 196 SER A O 1
ATOM 1490 N N . GLY A 1 197 ? -35.465 -14.800 21.402 1.00 50.41 197 GLY A N 1
ATOM 1491 C CA . GLY A 1 197 ? -35.528 -13.328 21.335 1.00 50.41 197 GLY A CA 1
ATOM 1492 C C . GLY A 1 197 ? -36.937 -12.708 21.371 1.00 50.41 197 GLY A C 1
ATOM 1493 O O . GLY A 1 197 ? -37.069 -11.490 21.266 1.00 50.41 197 GLY A O 1
ATOM 1494 N N . GLN A 1 198 ? -37.998 -13.512 21.494 1.00 49.88 198 GLN A N 1
ATOM 1495 C CA . GLN A 1 198 ? -39.370 -13.011 21.606 1.00 49.88 198 GLN A CA 1
ATOM 1496 C C . GLN A 1 198 ? -39.705 -12.686 23.069 1.00 49.88 198 GLN A C 1
ATOM 1498 O O . GLN A 1 198 ? -39.786 -13.574 23.912 1.00 49.88 198 GLN A O 1
ATOM 1503 N N . GLY A 1 199 ? -39.924 -11.405 23.369 1.00 56.28 199 GLY A N 1
ATOM 1504 C CA . GLY A 1 199 ? -40.272 -10.924 24.705 1.00 56.28 199 GLY A CA 1
ATOM 1505 C C . GLY A 1 199 ? -40.580 -9.426 24.718 1.00 56.28 199 GLY A C 1
ATOM 1506 O O . GLY A 1 199 ? -40.342 -8.718 23.739 1.00 56.28 199 GLY A O 1
ATOM 1507 N N . LEU A 1 200 ? -41.136 -8.932 25.825 1.00 48.38 200 LEU A N 1
ATOM 1508 C CA . LEU A 1 200 ? -41.357 -7.500 26.027 1.00 48.38 200 LEU A CA 1
ATOM 1509 C C . LEU A 1 200 ? -40.121 -6.879 26.680 1.00 48.38 200 LEU A C 1
ATOM 1511 O O . LEU A 1 200 ? -39.803 -7.177 27.828 1.00 48.38 200 LEU A O 1
ATOM 1515 N N . PHE A 1 201 ? -39.464 -5.970 25.964 1.00 64.69 201 PHE A N 1
ATOM 1516 C CA . PHE A 1 201 ? -38.369 -5.166 26.495 1.00 64.69 201 PHE A CA 1
ATOM 1517 C C . PHE A 1 201 ? -38.911 -3.806 26.948 1.00 64.69 201 PHE A C 1
ATOM 1519 O O . PHE A 1 201 ? -39.601 -3.118 26.194 1.00 64.69 201 PHE A O 1
ATOM 1526 N N . ARG A 1 202 ? -38.599 -3.397 28.181 1.00 60.25 202 ARG A N 1
ATOM 1527 C CA . ARG A 1 202 ? -38.902 -2.051 28.687 1.00 60.25 202 ARG A CA 1
ATOM 1528 C C . ARG A 1 202 ? -37.617 -1.236 28.729 1.00 60.25 202 ARG A C 1
ATOM 1530 O O . ARG A 1 202 ? -36.695 -1.594 29.453 1.00 60.25 202 ARG A O 1
ATOM 1537 N N . PHE A 1 203 ? -37.597 -0.105 28.028 1.00 65.81 203 PHE A N 1
ATOM 1538 C CA . PHE A 1 203 ? -36.471 0.828 28.048 1.00 65.81 203 PHE A CA 1
ATOM 1539 C C . PHE A 1 203 ? -36.809 2.102 28.814 1.00 65.81 203 PHE A C 1
ATOM 1541 O O . PHE A 1 203 ? -37.913 2.635 28.715 1.00 65.81 203 PHE A O 1
ATOM 1548 N N . SER A 1 204 ? -35.809 2.618 29.521 1.00 67.38 204 SER A N 1
ATOM 1549 C CA . SER A 1 204 ? -35.719 4.031 29.873 1.00 67.38 204 SER A CA 1
ATOM 1550 C C . SER A 1 204 ? -34.557 4.595 29.065 1.00 67.38 204 SER A C 1
ATOM 1552 O O . SER A 1 204 ? -33.400 4.294 29.351 1.00 67.38 204 SER A O 1
ATOM 1554 N N . VAL A 1 205 ? -34.858 5.323 27.989 1.00 71.88 205 VAL A N 1
ATOM 1555 C CA . VAL A 1 205 ? -33.828 5.908 27.120 1.00 71.88 205 VAL A CA 1
ATOM 1556 C C . VAL A 1 205 ? -33.405 7.245 27.709 1.00 71.88 205 VAL A C 1
ATOM 1558 O O . VAL A 1 205 ? -34.232 8.132 27.909 1.00 71.88 205 VAL A O 1
ATOM 1561 N N . GLN A 1 206 ? -32.111 7.398 27.970 1.00 80.62 206 GLN A N 1
ATOM 1562 C CA . GLN A 1 206 ? -31.526 8.637 28.470 1.00 80.62 206 GLN A CA 1
ATOM 1563 C C . GLN A 1 206 ? -30.293 8.983 27.641 1.00 80.62 206 GLN A C 1
ATOM 1565 O O . GLN A 1 206 ? -29.550 8.101 27.209 1.00 80.62 206 GLN A O 1
ATOM 1570 N N . ARG A 1 207 ? -30.070 10.279 27.400 1.00 78.81 207 ARG A N 1
ATOM 1571 C CA . ARG A 1 207 ? -28.854 10.734 26.723 1.00 78.81 207 ARG A CA 1
ATOM 1572 C C . ARG A 1 207 ? -27.671 10.539 27.664 1.00 78.81 207 ARG A C 1
ATOM 1574 O O . ARG A 1 207 ? -27.620 11.167 28.716 1.00 78.81 207 ARG A O 1
ATOM 1581 N N . GLN A 1 208 ? -26.708 9.723 27.256 1.00 84.50 208 GLN A N 1
ATOM 1582 C CA . GLN A 1 208 ? -25.446 9.586 27.973 1.00 84.50 208 GLN A CA 1
ATOM 1583 C C . GLN A 1 208 ? -24.518 10.766 27.623 1.00 84.50 208 GLN A C 1
ATOM 1585 O O . GLN A 1 208 ? -24.312 11.037 26.436 1.00 84.50 208 GLN A O 1
ATOM 1590 N N . PRO A 1 209 ? -23.944 11.482 28.609 1.00 85.00 209 PRO A N 1
ATOM 1591 C CA . PRO A 1 209 ? -22.869 12.437 28.353 1.00 85.00 209 PRO A CA 1
ATOM 1592 C C . PRO A 1 209 ? -21.653 11.760 27.706 1.00 85.00 209 PRO A C 1
ATOM 1594 O O . PRO A 1 209 ? -21.212 10.707 28.166 1.00 85.00 209 PRO A O 1
ATOM 1597 N N . SER A 1 210 ? -21.078 12.385 26.676 1.00 85.50 210 SER A N 1
ATOM 1598 C CA . SER A 1 210 ? -19.856 11.922 25.996 1.00 85.50 210 SER A CA 1
ATOM 1599 C C . SER A 1 210 ? -18.604 12.238 26.826 1.00 85.50 210 SER A C 1
ATOM 1601 O O . SER A 1 210 ? -17.742 13.010 26.415 1.00 85.50 210 SER A O 1
ATOM 1603 N N . ALA A 1 211 ? -18.531 11.701 28.040 1.00 84.69 211 ALA A N 1
ATOM 1604 C CA . ALA A 1 211 ? -17.418 11.890 28.960 1.00 84.69 211 ALA A CA 1
ATOM 1605 C C . ALA A 1 211 ? -17.176 10.613 29.771 1.00 84.69 211 ALA A C 1
ATOM 1607 O O . ALA A 1 211 ? -18.114 9.874 30.067 1.00 84.69 211 ALA A O 1
ATOM 1608 N N . GLY A 1 212 ? -15.919 10.381 30.147 1.00 88.81 212 GLY A N 1
ATOM 1609 C CA . GLY A 1 212 ? -15.515 9.199 30.906 1.00 88.81 212 GLY A CA 1
ATOM 1610 C C . GLY A 1 212 ? -15.196 7.989 30.027 1.00 88.81 212 GLY A C 1
ATOM 1611 O O . GLY A 1 212 ? -14.897 8.115 28.840 1.00 88.81 212 GLY A O 1
ATOM 1612 N N . TRP A 1 213 ? -15.230 6.807 30.634 1.00 91.44 213 TRP A N 1
ATOM 1613 C CA . TRP A 1 213 ? -14.795 5.543 30.045 1.00 91.44 213 TRP A CA 1
ATOM 1614 C C . TRP A 1 213 ? -15.874 4.470 30.167 1.00 91.44 213 TRP A C 1
ATOM 1616 O O . TRP A 1 213 ? -16.650 4.471 31.109 1.00 91.44 213 TRP A O 1
ATOM 1626 N N . GLY A 1 214 ? -15.905 3.517 29.248 1.00 89.94 214 GLY A N 1
ATOM 1627 C CA . GLY A 1 214 ? -16.737 2.316 29.328 1.00 89.94 214 GLY A CA 1
ATOM 1628 C C . GLY A 1 214 ? -15.962 1.099 28.841 1.00 89.94 214 GLY A C 1
ATOM 1629 O O . GLY A 1 214 ? -14.780 1.200 28.513 1.00 89.94 214 GLY A O 1
ATOM 1630 N N . VAL A 1 215 ? -16.609 -0.060 28.769 1.00 89.81 215 VAL A N 1
ATOM 1631 C CA . VAL A 1 215 ? -16.025 -1.272 28.175 1.00 89.81 215 VAL A CA 1
ATOM 1632 C C . VAL A 1 215 ? -16.845 -1.671 26.960 1.00 89.81 215 VAL A C 1
ATOM 1634 O O . VAL A 1 215 ? -17.975 -2.126 27.105 1.00 89.81 215 VAL A O 1
ATOM 1637 N N . GLN A 1 216 ? -16.306 -1.490 25.754 1.00 88.44 216 GLN A N 1
ATOM 1638 C CA . GLN A 1 216 ? -17.002 -1.909 24.540 1.00 88.44 216 GLN A CA 1
ATOM 1639 C C . GLN A 1 216 ? -16.938 -3.433 24.428 1.00 88.44 216 GLN A C 1
ATOM 1641 O O . GLN A 1 216 ? -15.848 -4.000 24.397 1.00 88.44 216 GLN A O 1
ATOM 1646 N N . ALA A 1 217 ? -18.104 -4.075 24.376 1.00 84.12 217 ALA A N 1
ATOM 1647 C CA . ALA A 1 217 ? -18.270 -5.530 24.387 1.00 84.12 217 ALA A CA 1
ATOM 1648 C C . ALA A 1 217 ? -18.729 -6.104 23.034 1.00 84.12 217 ALA A C 1
ATOM 1650 O O . ALA A 1 217 ? -18.836 -7.314 22.882 1.00 84.12 217 ALA A O 1
ATOM 1651 N N . GLY A 1 218 ? -19.025 -5.253 22.046 1.00 83.06 218 GLY A N 1
ATOM 1652 C CA . GLY A 1 218 ? -19.366 -5.708 20.699 1.00 83.06 218 GLY A CA 1
ATOM 1653 C C . GLY A 1 218 ? -19.818 -4.592 19.767 1.00 83.06 218 GLY A C 1
ATOM 1654 O O . GLY A 1 218 ? -20.122 -3.477 20.204 1.00 83.06 218 GLY A O 1
ATOM 1655 N N . VAL A 1 219 ? -19.851 -4.909 18.474 1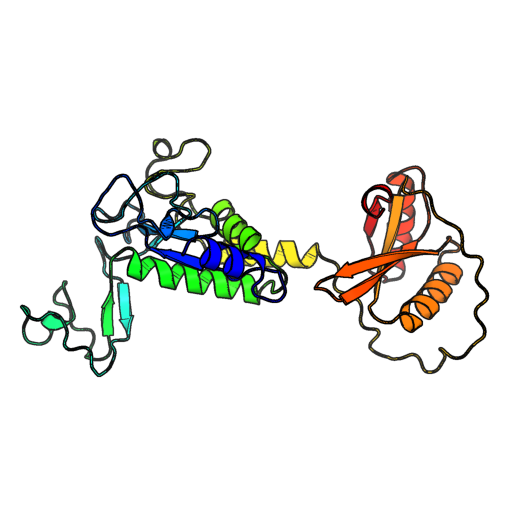.00 81.94 219 VAL A N 1
ATOM 1656 C CA . VAL A 1 219 ? -20.419 -4.083 17.402 1.00 81.94 219 VAL A CA 1
ATOM 1657 C C . VAL A 1 219 ? -21.403 -4.957 16.632 1.00 81.94 219 VAL A C 1
ATOM 1659 O O . VAL A 1 219 ? -21.037 -6.051 16.224 1.00 81.94 219 VAL A O 1
ATOM 1662 N N . TYR A 1 220 ? -22.634 -4.493 16.441 1.00 80.12 220 TYR A N 1
ATOM 1663 C CA . TYR A 1 220 ? -23.718 -5.284 15.852 1.00 80.12 220 TYR A CA 1
ATOM 1664 C C . TYR A 1 220 ? -24.365 -4.535 14.690 1.00 80.12 220 TYR A C 1
ATOM 1666 O O . TYR A 1 220 ? -24.475 -3.311 14.734 1.00 80.12 220 TYR A O 1
ATOM 1674 N N . LYS A 1 221 ? -24.811 -5.261 13.660 1.00 76.69 221 LYS A N 1
ATOM 1675 C CA . LYS A 1 221 ? -25.559 -4.688 12.525 1.00 76.69 221 LYS A CA 1
ATOM 1676 C C . LYS A 1 221 ? -27.073 -4.706 12.748 1.00 76.69 221 LYS A C 1
ATOM 1678 O O . LYS A 1 221 ? -27.756 -3.745 12.414 1.00 76.69 221 LYS A O 1
ATOM 1683 N N . ASP A 1 222 ? -27.588 -5.782 13.338 1.00 77.38 222 ASP A N 1
ATOM 1684 C CA . ASP A 1 222 ? -29.017 -5.962 13.599 1.00 77.38 222 ASP A CA 1
ATOM 1685 C C . ASP A 1 222 ? -29.400 -5.405 14.978 1.00 77.38 222 ASP A C 1
ATOM 1687 O O . ASP A 1 222 ? -28.802 -5.768 15.995 1.00 77.38 222 ASP A O 1
ATOM 1691 N N . TYR A 1 223 ? -30.414 -4.539 15.022 1.00 77.44 223 TYR A N 1
ATOM 1692 C CA . TYR A 1 223 ? -30.895 -3.942 16.267 1.00 77.44 223 TYR A CA 1
ATOM 1693 C C . TYR A 1 223 ? -31.493 -4.975 17.239 1.00 77.44 223 TYR A C 1
ATOM 1695 O O . TYR A 1 223 ? -31.326 -4.838 18.448 1.00 77.44 223 TYR A O 1
ATOM 1703 N N . GLY A 1 224 ? -32.129 -6.043 16.752 1.00 73.94 224 GLY A N 1
ATOM 1704 C CA . GLY A 1 224 ? -32.623 -7.142 17.586 1.00 73.94 224 GLY A CA 1
ATOM 1705 C C . GLY A 1 224 ? -31.498 -7.836 18.357 1.00 73.94 224 GLY A C 1
ATOM 1706 O O . GLY A 1 224 ? -31.638 -8.101 19.553 1.00 73.94 224 GLY A O 1
ATOM 1707 N N . ASN A 1 225 ? -30.336 -8.022 17.721 1.00 78.25 225 ASN A N 1
ATOM 1708 C CA . ASN A 1 225 ? -29.151 -8.573 18.384 1.00 78.25 225 ASN A CA 1
ATOM 1709 C C . ASN A 1 225 ? -28.627 -7.638 19.479 1.00 78.25 225 ASN A C 1
ATOM 1711 O O . ASN A 1 225 ? -28.212 -8.106 20.537 1.00 78.25 225 ASN A O 1
ATOM 1715 N N . VAL A 1 226 ? -28.706 -6.321 19.272 1.00 82.75 226 VAL A N 1
ATOM 1716 C CA . VAL A 1 226 ? -28.330 -5.334 20.295 1.00 82.75 226 VAL A CA 1
ATOM 1717 C C . VAL A 1 226 ? -29.178 -5.499 21.550 1.00 82.75 226 VAL A C 1
ATOM 1719 O O . VAL A 1 226 ? -28.629 -5.472 22.648 1.00 82.75 226 VAL A O 1
ATOM 1722 N N . LEU A 1 227 ? -30.494 -5.691 21.406 1.00 81.19 227 LEU A N 1
ATOM 1723 C CA . LEU A 1 227 ? -31.400 -5.808 22.552 1.00 81.19 227 LEU A CA 1
ATOM 1724 C C . LEU A 1 227 ? -31.126 -7.068 23.377 1.00 81.19 227 LEU A C 1
ATOM 1726 O O . LEU A 1 227 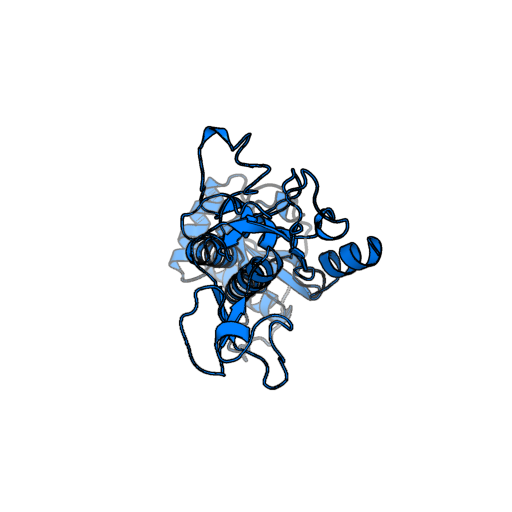? -31.026 -6.991 24.601 1.00 81.19 227 LEU A O 1
ATOM 1730 N N . ILE A 1 228 ? -30.947 -8.207 22.704 1.00 79.00 228 ILE A N 1
ATOM 1731 C CA . ILE A 1 228 ? -30.636 -9.488 23.351 1.00 79.00 228 ILE A CA 1
ATOM 1732 C C . ILE A 1 228 ? -29.291 -9.402 24.081 1.00 79.00 228 ILE A C 1
ATOM 1734 O O . ILE A 1 228 ? -29.158 -9.858 25.214 1.00 79.00 228 ILE A O 1
ATOM 1738 N N . GLN A 1 229 ? -28.281 -8.802 23.450 1.00 82.62 229 GLN A N 1
ATOM 1739 C CA . GLN A 1 229 ? -26.955 -8.692 24.055 1.00 82.62 229 GLN A CA 1
ATOM 1740 C C . GLN A 1 229 ? -26.927 -7.670 25.193 1.00 82.62 229 GLN A C 1
ATOM 1742 O O . GLN A 1 229 ? -26.268 -7.902 26.203 1.00 82.62 229 GLN A O 1
ATOM 1747 N N . ALA A 1 230 ? -27.674 -6.570 25.087 1.00 85.31 230 ALA A N 1
ATOM 1748 C CA . ALA A 1 230 ? -27.806 -5.610 26.177 1.00 85.31 230 ALA A CA 1
ATOM 1749 C C . ALA A 1 230 ? -28.427 -6.253 27.428 1.00 85.31 230 ALA A C 1
ATOM 1751 O O . ALA A 1 230 ? -27.908 -6.069 28.525 1.00 85.31 230 ALA A O 1
ATOM 1752 N N . GLU A 1 231 ? -29.483 -7.054 27.274 1.00 83.69 231 GLU A N 1
ATOM 1753 C CA . GLU A 1 231 ? -30.139 -7.749 28.390 1.00 83.69 231 GLU A CA 1
ATOM 1754 C C . GLU A 1 231 ? -29.210 -8.775 29.067 1.00 83.69 231 GLU A C 1
ATOM 1756 O O . GLU A 1 231 ? -29.030 -8.744 30.292 1.00 83.69 231 GLU A O 1
ATOM 1761 N N . LYS A 1 232 ? -28.512 -9.598 28.275 1.00 83.44 232 LYS A N 1
ATOM 1762 C CA . LYS A 1 232 ? -27.509 -10.550 28.780 1.00 83.44 232 LYS A CA 1
ATOM 1763 C C . LYS A 1 232 ? -26.376 -9.861 29.531 1.00 83.44 232 LYS A C 1
ATOM 1765 O O . LYS A 1 232 ? -26.033 -10.253 30.642 1.00 83.44 232 LYS A O 1
ATOM 1770 N N . LEU A 1 233 ? -25.791 -8.814 28.956 1.00 86.75 233 LEU A N 1
ATOM 1771 C CA . LEU A 1 233 ? -24.657 -8.144 29.586 1.00 86.75 233 LEU A CA 1
ATOM 1772 C C . LEU A 1 233 ? -25.074 -7.353 30.833 1.00 86.75 233 LEU A C 1
ATOM 1774 O O . LEU A 1 233 ? -24.339 -7.335 31.823 1.00 86.75 233 LEU A O 1
ATOM 1778 N N . GLN A 1 234 ? -26.254 -6.729 30.820 1.00 86.19 234 GLN A N 1
ATOM 1779 C CA . GLN A 1 234 ? -26.769 -6.016 31.986 1.00 86.19 234 GLN A CA 1
ATOM 1780 C C . GLN A 1 234 ? -27.037 -6.976 33.149 1.00 86.19 234 GLN A C 1
ATOM 1782 O O . GLN A 1 234 ? -26.635 -6.683 34.276 1.00 86.19 234 GLN A O 1
ATOM 1787 N N . SER A 1 235 ? -27.662 -8.127 32.882 1.00 84.50 235 SER A N 1
ATOM 1788 C CA . SER A 1 235 ? -27.915 -9.153 33.902 1.00 84.50 235 SER A CA 1
ATOM 1789 C C . SER A 1 235 ? -26.623 -9.786 34.428 1.00 84.50 235 SER A C 1
ATOM 1791 O O . SER A 1 235 ? -26.490 -9.993 35.632 1.00 84.50 235 SER A O 1
ATOM 1793 N N . GLN A 1 236 ? -25.644 -10.028 33.554 1.00 88.19 236 GLN A N 1
ATOM 1794 C CA . GLN A 1 236 ? -24.388 -10.682 33.916 1.00 88.19 236 GLN A CA 1
ATOM 1795 C C . GLN A 1 236 ? -23.428 -9.780 34.702 1.00 88.19 236 GLN A C 1
ATOM 1797 O O . GLN A 1 236 ? -22.788 -10.239 35.648 1.00 88.19 236 GLN A O 1
ATOM 1802 N N . PHE A 1 237 ? -23.291 -8.508 34.317 1.00 89.75 237 PHE A N 1
ATOM 1803 C CA . PHE A 1 237 ? -22.291 -7.609 34.909 1.00 89.75 237 PHE A CA 1
ATOM 1804 C C . PHE A 1 237 ? -22.876 -6.594 35.890 1.00 89.75 237 PHE A C 1
ATOM 1806 O O . PHE A 1 237 ? -22.113 -5.926 36.591 1.00 89.75 237 PHE A O 1
ATOM 1813 N N . ASN A 1 238 ? -24.206 -6.479 35.962 1.00 88.12 238 ASN A N 1
ATOM 1814 C CA . ASN A 1 238 ? -24.907 -5.479 36.765 1.00 88.12 238 ASN A CA 1
ATOM 1815 C C . ASN A 1 238 ? -24.373 -4.055 36.504 1.00 88.12 238 ASN A C 1
ATOM 1817 O O . ASN A 1 238 ? -24.080 -3.292 37.425 1.00 88.12 238 ASN A O 1
ATOM 1821 N N . GLN A 1 239 ? -24.169 -3.733 35.224 1.00 89.25 239 GLN A N 1
ATOM 1822 C CA . GLN A 1 239 ? -23.700 -2.434 34.743 1.00 89.25 239 GLN A CA 1
ATOM 1823 C C . GLN A 1 239 ? -24.705 -1.860 33.743 1.00 89.25 239 GLN A C 1
ATOM 1825 O O . GLN A 1 239 ? -25.348 -2.630 33.025 1.00 89.25 239 GLN A O 1
ATOM 1830 N N . PRO A 1 240 ? -24.836 -0.524 33.650 1.00 87.69 240 PRO A N 1
ATOM 1831 C CA . PRO A 1 240 ? -25.651 0.081 32.609 1.00 87.69 240 PRO A CA 1
ATOM 1832 C C . PRO A 1 240 ? -25.068 -0.249 31.232 1.00 87.69 240 PRO A C 1
ATOM 1834 O O . PRO A 1 240 ? -23.850 -0.229 31.043 1.00 87.69 240 PRO A O 1
ATOM 1837 N N . VAL A 1 241 ? -25.945 -0.531 30.271 1.00 88.75 241 VAL A N 1
ATOM 1838 C CA . VAL A 1 241 ? -25.560 -0.761 28.878 1.00 88.75 241 VAL A CA 1
ATOM 1839 C C . VAL A 1 241 ? -25.842 0.495 28.070 1.00 88.75 241 VAL A C 1
ATOM 1841 O O . VAL A 1 241 ? -26.971 0.977 28.010 1.00 88.75 241 VAL A O 1
ATOM 1844 N N . ILE A 1 242 ? -24.803 1.015 27.430 1.00 89.19 242 ILE A N 1
ATOM 1845 C CA . ILE A 1 242 ? -24.858 2.160 26.530 1.00 89.19 242 ILE A CA 1
ATOM 1846 C C . ILE A 1 242 ? -24.739 1.637 25.102 1.00 89.19 242 ILE A C 1
ATOM 1848 O O . ILE A 1 242 ? -23.839 0.860 24.784 1.00 89.19 242 ILE A O 1
ATOM 1852 N N . VAL A 1 243 ? -25.636 2.089 24.229 1.00 88.38 243 VAL A N 1
ATOM 1853 C CA . VAL A 1 243 ? -25.603 1.764 22.801 1.00 88.38 243 VAL A CA 1
ATOM 1854 C C . VAL A 1 243 ? -25.184 3.005 22.024 1.00 88.38 243 VAL A C 1
ATOM 1856 O O . VAL A 1 243 ? -25.877 4.021 22.038 1.00 88.38 243 VAL A O 1
ATOM 1859 N N . ASN A 1 244 ? -24.051 2.923 21.332 1.00 84.94 244 ASN A N 1
ATOM 1860 C CA . ASN A 1 244 ? -23.592 3.947 20.401 1.00 84.94 244 ASN A CA 1
ATOM 1861 C C . ASN A 1 244 ? -24.007 3.569 18.976 1.00 84.94 244 ASN A C 1
ATOM 1863 O O . ASN A 1 244 ? -23.626 2.508 18.488 1.00 84.94 244 ASN A O 1
ATOM 1867 N N . ILE A 1 245 ? -24.766 4.436 18.308 1.00 85.44 245 ILE A N 1
ATOM 1868 C CA . ILE A 1 245 ? -25.180 4.245 16.914 1.00 85.44 245 ILE A CA 1
ATOM 1869 C C . ILE A 1 245 ? -24.173 4.967 16.022 1.00 85.44 245 ILE A C 1
ATOM 1871 O O . ILE A 1 245 ? -23.930 6.158 16.208 1.00 85.44 245 ILE A O 1
ATOM 1875 N N . ASN A 1 246 ? -23.581 4.257 15.066 1.00 78.12 246 ASN A N 1
ATOM 1876 C CA . ASN A 1 246 ? -22.549 4.798 14.187 1.00 78.12 246 ASN A CA 1
ATOM 1877 C C . ASN A 1 246 ? -22.656 4.212 12.771 1.00 78.12 246 ASN A C 1
ATOM 1879 O O . ASN A 1 246 ? -23.512 3.368 12.517 1.00 78.12 246 ASN A O 1
ATOM 1883 N N . GLN A 1 247 ? -21.788 4.641 11.852 1.00 72.00 247 GLN A N 1
ATOM 1884 C CA . GLN A 1 247 ? -21.646 4.027 10.533 1.00 72.00 247 GLN A CA 1
ATOM 1885 C C . GLN A 1 247 ? -20.284 3.354 10.361 1.00 72.00 247 GLN A C 1
ATOM 1887 O O . GLN A 1 247 ? -19.246 3.934 10.679 1.00 72.00 247 GLN A O 1
ATOM 1892 N N . LEU A 1 248 ? -20.288 2.141 9.807 1.00 59.03 248 LEU A N 1
ATOM 1893 C CA . LEU A 1 248 ? -19.094 1.407 9.395 1.00 59.03 248 LEU A CA 1
ATOM 1894 C C . LEU A 1 248 ? -19.309 0.901 7.966 1.00 59.03 248 LEU A C 1
ATOM 1896 O O . LEU A 1 248 ? -20.252 0.166 7.700 1.00 59.03 248 LEU A O 1
ATOM 1900 N N . GLY A 1 249 ? -18.475 1.343 7.021 1.00 64.31 249 GLY A N 1
ATOM 1901 C CA . GLY A 1 249 ? -18.605 0.939 5.613 1.00 64.31 249 GLY A CA 1
ATOM 1902 C C . GLY A 1 249 ? -19.902 1.388 4.920 1.00 64.31 249 GLY A C 1
ATOM 1903 O O . GLY A 1 249 ? -20.295 0.776 3.934 1.00 64.31 249 GLY A O 1
ATOM 1904 N N . GLY A 1 250 ? -20.564 2.440 5.422 1.00 68.88 250 GLY A N 1
ATOM 1905 C CA . GLY A 1 250 ? -21.858 2.926 4.920 1.00 68.88 250 GLY A CA 1
ATOM 1906 C C . GLY A 1 250 ? -23.080 2.233 5.535 1.00 68.88 250 GLY A C 1
ATOM 1907 O O . GLY A 1 250 ? -24.204 2.657 5.280 1.00 68.88 250 GLY A O 1
ATOM 1908 N N . GLU A 1 251 ? -22.872 1.220 6.376 1.00 68.25 251 GLU A N 1
ATOM 1909 C CA . GLU A 1 251 ? -23.930 0.529 7.113 1.00 68.25 251 GLU A CA 1
ATOM 1910 C C . GLU A 1 251 ? -24.036 1.072 8.540 1.00 68.25 251 GLU A C 1
ATOM 1912 O O . GLU A 1 251 ? -23.027 1.401 9.172 1.00 68.25 251 GLU A O 1
ATOM 1917 N N . THR A 1 252 ? -25.260 1.164 9.062 1.00 76.69 252 THR A N 1
ATOM 1918 C CA . THR A 1 252 ? -25.483 1.493 10.473 1.00 76.69 252 THR A CA 1
ATOM 1919 C C . THR A 1 252 ? -25.033 0.328 11.347 1.00 76.69 252 THR A C 1
ATOM 1921 O O . THR A 1 252 ? -25.432 -0.813 11.135 1.00 76.69 252 THR A O 1
ATOM 1924 N N . VAL A 1 253 ? -24.221 0.635 12.354 1.00 81.88 253 VAL A N 1
ATOM 1925 C CA . VAL A 1 253 ? -23.758 -0.315 13.362 1.00 81.88 253 VAL A CA 1
ATOM 1926 C C . VAL A 1 253 ? -24.030 0.213 14.763 1.00 81.88 253 VAL A C 1
ATOM 1928 O O . VAL A 1 253 ? -24.034 1.420 15.015 1.00 81.88 253 VAL A O 1
ATOM 1931 N N . TYR A 1 254 ? -24.211 -0.710 15.693 1.00 86.88 254 TYR A N 1
ATOM 1932 C CA . TYR A 1 254 ? -24.531 -0.453 17.085 1.00 86.88 254 TYR A CA 1
ATOM 1933 C C . TYR A 1 254 ? -23.404 -0.996 17.959 1.00 86.88 254 TYR A C 1
ATOM 1935 O O . TYR A 1 254 ? -23.213 -2.209 18.056 1.00 86.88 254 TYR A O 1
ATOM 1943 N N . LYS A 1 255 ? -22.634 -0.115 18.596 1.00 86.56 255 LYS A N 1
ATOM 1944 C CA . LYS A 1 255 ? -21.597 -0.516 19.554 1.00 86.56 255 LYS A CA 1
ATOM 1945 C C . LYS A 1 255 ? -22.220 -0.627 20.938 1.00 86.56 255 LYS A C 1
ATOM 1947 O O . LYS A 1 255 ? -22.841 0.326 21.405 1.00 86.56 255 LYS A O 1
ATOM 1952 N N . VAL A 1 256 ? -22.034 -1.766 21.592 1.00 89.12 256 VAL A N 1
ATOM 1953 C CA . VAL A 1 256 ? -22.546 -2.025 22.943 1.00 89.12 256 VAL A CA 1
ATOM 1954 C C . VAL A 1 256 ? -21.423 -1.806 23.946 1.00 89.12 256 VAL A C 1
ATOM 1956 O O . VAL A 1 256 ? -20.350 -2.400 23.828 1.00 89.12 256 VAL A O 1
ATOM 1959 N N . ILE A 1 257 ? -21.661 -0.926 24.914 1.00 90.69 257 ILE A N 1
ATOM 1960 C CA . ILE A 1 257 ? -20.674 -0.465 25.889 1.00 90.69 257 ILE A CA 1
ATOM 1961 C C . ILE A 1 257 ? -21.223 -0.684 27.295 1.00 90.69 257 ILE A C 1
ATOM 1963 O O . ILE A 1 257 ? -22.351 -0.303 27.595 1.00 90.69 257 ILE A O 1
ATOM 1967 N N . LEU A 1 258 ? -20.415 -1.287 28.159 1.00 91.81 258 LEU A N 1
ATOM 1968 C CA . LEU A 1 258 ? -20.753 -1.577 29.544 1.00 91.81 258 LEU A CA 1
ATOM 1969 C C . LEU A 1 258 ? -20.173 -0.523 30.474 1.00 91.81 258 LEU A C 1
ATOM 1971 O O . LEU A 1 258 ? -18.959 -0.300 30.492 1.00 91.81 258 LEU A O 1
ATOM 1975 N N . GLY A 1 259 ? -21.048 0.063 31.283 1.00 90.38 259 GLY A N 1
ATOM 1976 C CA . GLY A 1 259 ? -20.693 1.049 32.289 1.00 90.38 259 GLY A CA 1
ATOM 1977 C C . GLY A 1 259 ? -20.329 2.420 31.716 1.00 90.38 259 GLY A C 1
ATOM 1978 O O . GLY A 1 259 ? -19.977 2.577 30.547 1.00 90.38 259 GLY A O 1
ATOM 1979 N N . ALA A 1 260 ? -20.394 3.417 32.593 1.00 92.12 260 ALA A N 1
ATOM 1980 C CA . ALA A 1 260 ? -19.807 4.734 32.399 1.00 92.12 260 ALA A CA 1
ATOM 1981 C C . ALA A 1 260 ? -19.012 5.082 33.659 1.00 92.12 260 ALA A C 1
ATOM 1983 O O . ALA A 1 260 ? -19.573 5.217 34.745 1.00 92.12 260 ALA A O 1
ATOM 1984 N N . PHE A 1 261 ? -17.703 5.194 33.503 1.00 92.81 261 PHE A N 1
ATOM 1985 C CA . PHE A 1 261 ? -16.719 5.322 34.566 1.00 92.81 261 PHE A CA 1
ATOM 1986 C C . PHE A 1 261 ? -15.998 6.660 34.466 1.00 92.81 261 PHE A C 1
ATOM 1988 O O . PHE A 1 261 ? -15.748 7.167 33.370 1.00 92.81 261 PHE A O 1
ATOM 1995 N N . GLY A 1 262 ? -15.613 7.223 35.610 1.00 89.19 262 GLY A N 1
ATOM 1996 C CA . GLY A 1 262 ? -14.847 8.469 35.646 1.00 89.19 262 GLY A CA 1
ATOM 1997 C C . GLY A 1 262 ? -13.401 8.277 35.187 1.00 89.19 262 GLY A C 1
ATOM 1998 O O . GLY A 1 262 ? -12.760 9.230 34.747 1.00 89.19 262 GLY A O 1
ATOM 1999 N N . SER A 1 263 ? -12.885 7.046 35.254 1.00 90.62 263 SER A N 1
ATOM 2000 C CA . SER A 1 263 ? -11.482 6.744 34.979 1.00 90.62 263 SER A CA 1
ATOM 2001 C C . SER A 1 263 ? -11.270 5.495 34.117 1.00 90.62 263 SER A C 1
ATOM 2003 O O . SER A 1 263 ? -12.036 4.531 34.150 1.00 90.62 263 SER A O 1
ATOM 2005 N N . LEU A 1 264 ? -10.146 5.474 33.392 1.00 90.12 264 LEU A N 1
ATOM 2006 C CA . LEU A 1 264 ? -9.687 4.291 32.658 1.00 90.12 264 LEU A CA 1
ATOM 2007 C C . LEU A 1 264 ? -9.408 3.101 33.594 1.00 90.12 264 LEU A C 1
ATOM 2009 O O . LEU A 1 264 ? -9.539 1.953 33.179 1.00 90.12 264 LEU A O 1
ATOM 2013 N N . ALA A 1 265 ? -9.002 3.355 34.841 1.00 91.19 265 ALA A N 1
ATOM 2014 C CA . ALA A 1 265 ? -8.686 2.302 35.805 1.00 91.19 265 ALA A CA 1
ATOM 2015 C C . ALA A 1 265 ? -9.925 1.463 36.155 1.00 91.19 265 ALA A C 1
ATOM 2017 O O . ALA A 1 265 ? -9.862 0.236 36.123 1.00 91.19 265 ALA A O 1
ATOM 2018 N N . GLU A 1 266 ? -11.060 2.114 36.407 1.00 91.25 266 GLU A N 1
ATOM 2019 C CA . GLU A 1 266 ? -12.344 1.452 36.672 1.00 91.25 266 GLU A CA 1
ATOM 2020 C C . GLU A 1 266 ? -12.834 0.667 35.448 1.00 91.25 266 GLU A C 1
ATOM 2022 O O . GLU A 1 266 ? -13.211 -0.500 35.562 1.00 91.25 266 GLU A O 1
ATOM 2027 N N . ALA A 1 267 ? -12.731 1.258 34.252 1.00 90.75 267 ALA A N 1
ATOM 2028 C CA . ALA A 1 267 ? -13.075 0.566 33.011 1.00 90.75 267 ALA A CA 1
ATOM 2029 C C . ALA A 1 267 ? -12.195 -0.676 32.779 1.00 90.75 267 ALA A C 1
ATOM 2031 O O . ALA A 1 267 ? -12.692 -1.720 32.364 1.00 90.75 267 ALA A O 1
ATOM 2032 N N . LYS A 1 268 ? -10.895 -0.612 33.100 1.00 91.88 268 LYS A N 1
ATOM 2033 C CA . LYS A 1 268 ? -9.994 -1.775 33.029 1.00 91.88 268 LYS A CA 1
ATOM 2034 C C . LYS A 1 268 ? -10.391 -2.883 34.003 1.00 91.88 268 LYS A C 1
ATOM 2036 O O . LYS A 1 268 ? -10.355 -4.047 33.625 1.00 91.88 268 LYS A O 1
ATOM 2041 N N . GLN A 1 269 ? -10.809 -2.545 35.222 1.00 92.56 269 GLN A N 1
ATOM 2042 C CA . GLN A 1 269 ? -11.279 -3.547 36.183 1.00 92.56 269 GLN A CA 1
ATOM 2043 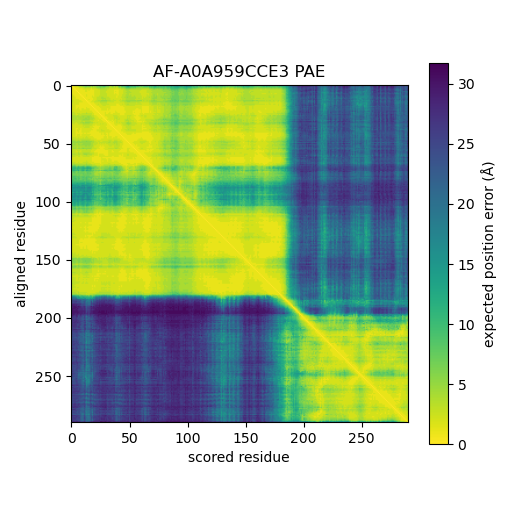C C . GLN A 1 269 ? -12.516 -4.292 35.675 1.00 92.56 269 GLN A C 1
ATOM 2045 O O . GLN A 1 269 ? -12.601 -5.511 35.827 1.00 92.56 269 GLN A O 1
ATOM 2050 N N . LEU A 1 270 ? -13.469 -3.584 35.058 1.00 92.06 270 LEU A N 1
ATOM 2051 C CA . LEU A 1 270 ? -14.611 -4.241 34.425 1.00 92.06 270 LEU A CA 1
ATOM 2052 C C . LEU A 1 270 ? -14.175 -5.055 33.201 1.00 92.06 270 LEU A C 1
ATOM 2054 O O . LEU A 1 270 ? -14.636 -6.180 33.040 1.00 92.06 270 LEU A O 1
ATOM 2058 N N . HIS A 1 271 ? -13.274 -4.528 32.371 1.00 90.44 271 HIS A N 1
ATOM 2059 C CA . HIS A 1 271 ? -12.764 -5.233 31.196 1.00 90.44 271 HIS A CA 1
ATOM 2060 C C . HIS A 1 271 ? -12.168 -6.599 31.554 1.00 90.44 271 HIS A C 1
ATOM 2062 O O . HIS A 1 271 ? -12.506 -7.581 30.902 1.00 90.44 271 HIS A O 1
ATOM 2068 N N . GLU A 1 272 ? -11.371 -6.699 32.621 1.00 91.19 272 GLU A N 1
ATOM 2069 C CA . GLU A 1 272 ? -10.830 -7.994 33.060 1.00 91.19 272 GLU A CA 1
ATOM 2070 C C . GLU A 1 272 ? -11.939 -8.983 33.457 1.00 91.19 272 GLU A C 1
ATOM 2072 O O . GLU A 1 272 ? -11.850 -10.169 33.142 1.00 91.19 272 GLU A O 1
ATOM 2077 N N . LYS A 1 273 ? -13.033 -8.509 34.071 1.00 91.88 273 LYS A N 1
ATOM 2078 C CA . LYS A 1 273 ? -14.201 -9.354 34.387 1.00 91.88 273 LYS A CA 1
ATOM 2079 C C . LYS A 1 273 ? -14.939 -9.810 33.128 1.00 91.88 273 LYS A C 1
ATOM 2081 O O . LYS A 1 273 ? -15.325 -10.971 33.034 1.00 91.88 273 LYS A O 1
ATOM 2086 N N . VAL A 1 274 ? -15.125 -8.910 32.164 1.00 87.62 274 VAL A N 1
ATOM 2087 C CA . VAL A 1 274 ? -15.787 -9.207 30.882 1.00 87.62 274 VAL A CA 1
ATOM 2088 C C . VAL A 1 274 ? -14.960 -10.209 30.075 1.00 87.62 274 VAL A C 1
ATOM 2090 O O . VAL A 1 274 ? -15.493 -11.187 29.557 1.00 87.62 274 VAL A O 1
ATOM 2093 N N . LYS A 1 275 ? -13.639 -10.029 30.058 1.00 87.06 275 LYS A N 1
ATOM 2094 C CA . LYS A 1 275 ? -12.693 -10.947 29.428 1.00 87.06 275 LYS A CA 1
ATOM 2095 C C . LYS A 1 275 ? -12.683 -12.322 30.103 1.00 87.06 275 LYS A C 1
ATOM 2097 O O . LYS A 1 275 ? -12.682 -13.332 29.406 1.00 87.06 275 LYS A O 1
ATOM 2102 N N . ALA A 1 276 ? -12.730 -12.379 31.437 1.00 87.38 276 ALA A N 1
ATOM 2103 C CA . ALA A 1 276 ? -12.822 -13.636 32.187 1.00 87.38 276 ALA A CA 1
ATOM 2104 C C . ALA A 1 276 ? -14.116 -14.419 31.894 1.00 87.38 276 ALA A C 1
ATOM 2106 O O . ALA A 1 276 ? -14.133 -15.641 32.008 1.00 87.38 276 ALA A O 1
ATOM 2107 N N . ALA A 1 277 ? -15.179 -13.731 31.471 1.00 84.12 277 ALA A N 1
ATOM 2108 C CA . ALA A 1 277 ? -16.424 -14.342 31.014 1.00 84.12 277 ALA A CA 1
ATOM 2109 C C . ALA A 1 277 ? -16.393 -14.810 29.544 1.00 84.12 277 ALA A C 1
ATOM 2111 O O . ALA A 1 277 ? -17.423 -15.221 29.015 1.00 84.12 277 ALA A O 1
ATOM 2112 N N . GLY A 1 278 ? -15.240 -14.731 28.871 1.00 82.00 278 GLY A N 1
ATOM 2113 C CA . GLY A 1 278 ? -15.079 -15.143 27.474 1.00 82.00 278 GLY A CA 1
ATOM 2114 C C . GLY A 1 278 ? -15.601 -14.132 26.450 1.00 82.00 278 GLY A C 1
ATOM 2115 O O . GLY A 1 278 ? -15.677 -14.454 25.268 1.00 82.00 278 GLY A O 1
ATOM 2116 N N . ILE A 1 279 ? -15.950 -12.912 26.871 1.00 80.88 279 ILE A N 1
ATOM 2117 C CA . ILE A 1 279 ? -16.460 -11.869 25.976 1.00 80.88 279 ILE A CA 1
ATOM 2118 C C . ILE A 1 279 ? -15.299 -10.988 25.506 1.00 80.88 279 ILE A C 1
ATOM 2120 O O . ILE A 1 279 ? -14.605 -10.350 26.307 1.00 80.88 279 ILE A O 1
ATOM 2124 N N . SER A 1 280 ? -15.108 -10.924 24.186 1.00 82.06 280 SER A N 1
ATOM 2125 C CA . SER A 1 280 ? -14.144 -10.009 23.572 1.00 82.06 280 SER A CA 1
ATOM 2126 C C . SER A 1 280 ? -14.545 -8.563 23.857 1.00 82.06 280 SER A C 1
ATOM 2128 O O . SER A 1 280 ? -15.664 -8.142 23.569 1.00 82.06 280 SER A O 1
ATOM 2130 N N . SER A 1 281 ? -13.646 -7.799 24.473 1.00 86.50 281 SER A N 1
ATOM 2131 C CA . SER A 1 281 ? -13.935 -6.429 24.888 1.00 86.50 281 SER A CA 1
ATOM 2132 C C . SER A 1 281 ? -12.674 -5.585 25.004 1.00 86.50 281 SER A C 1
ATOM 2134 O O . SER A 1 281 ? -11.563 -6.112 25.018 1.00 86.50 281 SER A O 1
ATOM 2136 N N . PHE A 1 282 ? -12.836 -4.267 25.113 1.00 89.19 282 PHE A N 1
ATOM 2137 C CA . PHE A 1 282 ? -11.745 -3.346 25.434 1.00 89.19 282 PHE A CA 1
ATOM 2138 C C . PHE A 1 282 ? -12.267 -2.067 26.111 1.00 89.19 282 PHE A C 1
ATOM 2140 O O . PHE A 1 282 ? -13.416 -1.673 25.883 1.00 89.19 282 PHE A O 1
ATOM 2147 N N . PRO A 1 283 ? -11.443 -1.380 26.928 1.00 90.94 283 PRO A N 1
ATOM 2148 C CA . PRO A 1 283 ? -11.799 -0.070 27.467 1.00 90.94 283 PRO A CA 1
ATOM 2149 C C . PRO A 1 283 ? -11.974 0.972 26.352 1.00 90.94 283 PRO A C 1
ATOM 2151 O O . PRO A 1 283 ? -11.082 1.159 25.524 1.00 90.94 283 PRO A O 1
ATOM 2154 N N . ALA A 1 284 ? -13.102 1.675 26.354 1.00 86.69 284 ALA A N 1
ATOM 2155 C CA . ALA A 1 284 ? -13.477 2.682 25.369 1.00 86.69 284 ALA A CA 1
ATOM 2156 C C . ALA A 1 284 ? -13.621 4.065 26.020 1.00 86.69 284 ALA A C 1
ATOM 2158 O O . ALA A 1 284 ? -14.222 4.201 27.082 1.00 86.69 284 ALA A O 1
ATOM 2159 N N . ASP A 1 285 ? -13.081 5.092 25.367 1.00 89.25 285 ASP A N 1
ATOM 2160 C CA . ASP A 1 285 ? -13.224 6.494 25.769 1.00 89.25 285 ASP A CA 1
ATOM 2161 C C . ASP A 1 285 ? -14.545 7.047 25.214 1.00 89.25 285 ASP A C 1
ATOM 2163 O O . ASP A 1 285 ? -14.712 7.163 23.996 1.00 89.25 285 ASP A O 1
ATOM 2167 N N . LEU A 1 286 ? -15.490 7.378 26.099 1.00 86.94 286 LEU A N 1
ATOM 2168 C CA . LEU A 1 286 ? -16.835 7.823 25.719 1.00 86.94 286 LEU A CA 1
ATOM 2169 C C . LEU A 1 286 ? -16.825 9.187 25.020 1.00 86.94 286 LEU A C 1
ATOM 2171 O O . LEU A 1 286 ? -17.730 9.477 24.237 1.00 86.94 286 LEU A O 1
ATOM 2175 N N . SER A 1 287 ? -15.793 10.007 25.241 1.00 83.81 287 SER A N 1
ATOM 2176 C CA . SER A 1 287 ? -15.654 11.303 24.565 1.00 83.81 287 SER A CA 1
ATOM 2177 C C . SER A 1 287 ? -15.368 11.173 23.069 1.00 83.81 287 SER A C 1
ATOM 2179 O O . SER A 1 287 ? -15.685 12.073 22.298 1.00 83.81 287 SER A O 1
ATOM 2181 N N . LYS A 1 288 ? -14.831 10.026 22.640 1.00 79.56 288 LYS A N 1
ATOM 2182 C CA . LYS A 1 288 ? -14.493 9.738 21.237 1.00 79.56 288 LYS A CA 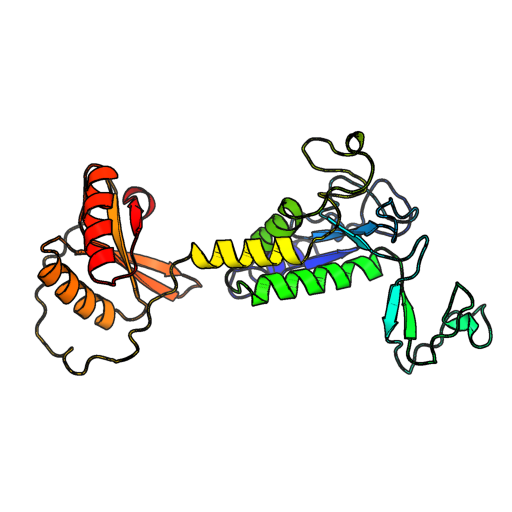1
ATOM 2183 C C . LYS A 1 288 ? -15.614 9.045 20.469 1.00 79.56 288 LYS A C 1
ATOM 2185 O O . LYS A 1 288 ? -15.430 8.677 19.311 1.00 79.56 288 LYS A O 1
ATOM 2190 N N . LEU A 1 289 ? -16.735 8.797 21.139 1.00 74.62 289 LEU A N 1
ATOM 2191 C CA . LEU A 1 289 ? -17.887 8.088 20.592 1.00 74.62 289 LEU A CA 1
ATOM 2192 C C . LEU A 1 289 ? -19.071 9.023 20.304 1.00 74.62 289 LEU A C 1
ATOM 2194 O O . LEU A 1 289 ? -20.033 8.579 19.680 1.00 74.62 289 LEU A O 1
ATOM 2198 N N . GLY A 1 290 ? -19.010 10.273 20.775 1.00 57.78 290 GLY A N 1
ATOM 2199 C CA . GLY A 1 290 ? -20.009 11.315 20.520 1.00 57.78 290 GLY A CA 1
ATOM 2200 C C . GLY A 1 290 ? -19.901 11.956 19.147 1.00 57.78 290 GLY A C 1
ATOM 2201 O O . GLY A 1 290 ? -18.808 11.888 18.543 1.00 57.78 290 GLY A O 1
#

Sequence (290 aa):
KSEAITRAATKGRNGKGCVILFATGNDDFDFVNFYAAHPDVIAVGASTSQDTYASYSNRGREVAVVAPSNGDWPILAARASWDEGISWETGVYKYYRDGQDRGPLYKHFGGTSSSTPLVAGVCALILTANPDLTAREVKEILQSTADKIGAPSEYNGGHSPKYGYGRVNADRAVAEALRRREKQPEPAEVEETVTSGQGLFRFSVQRQPSAGWGVQAGVYKDYGNVLIQAEKLQSQFNQPVIVNINQLGGETVYKVILGAFGSLAEAKQLHEKVKAAGISSFPADLSKLG

Radius of gyration: 26.32 Å; Cα contacts (8 Å, |Δi|>4): 570; chains: 1; bounding box: 65×35×71 Å

pLDDT: mean 87.58, std 12.45, range [38.66, 98.81]